Protein AF-A0A395HQT9-F1 (afdb_monomer)

Mean predicted aligned error: 9.32 Å

Radius of gyration: 25.26 Å; Cα contacts (8 Å, |Δi|>4): 146; chains: 1; bounding box: 50×44×80 Å

Organism: Aspergillus homomorphus (strain CBS 101889) (NCBI:txid1450537)

Nearest PDB structures (foldseek):
  7jh5-assembly2_B  TM=4.544E-01  e=8.064E-01  synthetic construct
  7jh5-assembly1_A  TM=2.985E-01  e=1.079E+00  synthetic construct
  7sqc-assembly1_1H  TM=4.328E-01  e=3.630E+00  Chlamydomonas reinhardtii
  7sqc-assembly1_1F  TM=3.523E-01  e=2.584E+00  Chlamydomonas reinhardtii
  3zx6-assembly1_B  TM=3.539E-01  e=7.161E+00  Archaeoglobus fulgidus DSM 4304

Solvent-accessible surface area (backbone atoms only — not comparable to full-atom values): 11594 Å² total; per-residue (Å²): 134,93,83,75,86,79,84,79,88,67,90,80,80,84,78,81,82,79,49,76,66,57,54,51,50,51,51,53,50,52,51,53,50,34,52,51,52,41,53,53,51,51,51,51,49,51,50,52,50,52,50,53,52,51,52,51,52,49,33,53,53,42,19,56,55,26,44,52,55,50,41,52,50,34,28,70,74,63,33,63,73,51,14,51,55,50,39,52,46,51,54,55,43,45,56,54,48,52,54,51,51,54,50,49,49,50,53,49,50,53,50,48,49,55,50,46,57,49,43,70,69,45,90,45,57,68,54,39,53,52,53,51,53,52,45,54,53,54,50,50,51,51,51,54,52,48,23,56,52,44,46,55,47,52,53,53,35,48,58,56,49,68,71,42,102,61,94,78,57,72,66,60,52,43,50,43,31,36,41,34,63,18,15,44,91,75,42,44,8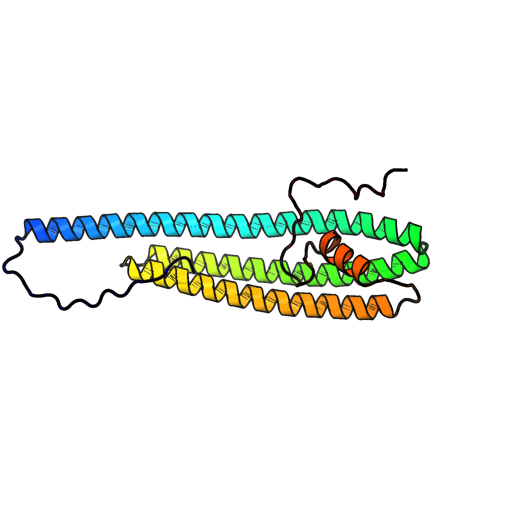9,27,86,66,65,97,81,67,85,65,76,66,94,81,78,66,135

Foldseek 3Di:
DPDDDDDPDDDDDDDDDDDPVNVVVVVVVQVVVLVVLLVVLLVVLVVVLVVLVVLLVLQVVLQVVLLVVQLVVLCVPVNPVLSVQLSVLLVVLQVVLNVLSVVLSVVLNVLSVVLNVQSVVDPHSVSNSVSVVVSVVVNVVSQVVSLVSNVVSLVVSVVSSVVRPDDDDPVNSQVSCCRNRCAHPSRDHHSDPPPPPDDPPVPDD

Sequence (205 aa):
RFYRIISNDRPQEQPAGVSAAESAAALKQSQMLLESTRQTALYTLTLCRNVIAILELTRLRKSRVGLLYWIEFWDQYYGRRFGRALAAQITYALGRVDGLFRAVASELHALTQRVVDAVTEATTETEILQLLERMEDEVGVRRRRRRKKAQSILNKMRASLEAIPVRVNDELLDDLKRGVFALDIYCDYYPGDPINQDPPPDWTD

Structure (mmCIF, N/CA/C/O backbone):
data_AF-A0A395HQT9-F1
#
_entry.id   AF-A0A395HQT9-F1
#
loop_
_atom_site.group_PDB
_atom_site.id
_atom_site.type_symbol
_atom_site.label_atom_id
_atom_site.label_alt_id
_atom_site.label_comp_id
_atom_site.label_asym_id
_atom_site.label_entity_id
_atom_site.label_seq_id
_atom_site.pdbx_PDB_ins_code
_atom_site.Cartn_x
_atom_site.Cartn_y
_atom_site.Cartn_z
_atom_site.occupancy
_atom_site.B_iso_or_equiv
_atom_site.auth_seq_id
_atom_site.auth_comp_id
_atom_site.auth_asym_id
_atom_site.auth_atom_id
_atom_site.pdbx_PDB_model_num
ATOM 1 N N . ARG A 1 1 ? 4.810 -3.935 20.546 1.00 43.38 1 ARG A N 1
ATOM 2 C CA . ARG A 1 1 ? 3.619 -4.639 21.070 1.00 43.38 1 ARG A CA 1
ATOM 3 C C . ARG A 1 1 ? 2.977 -3.729 22.095 1.00 43.38 1 ARG A C 1
ATOM 5 O O . ARG A 1 1 ? 3.602 -3.494 23.120 1.00 43.38 1 ARG A O 1
ATOM 12 N N . PHE A 1 2 ? 1.821 -3.160 21.764 1.00 43.88 2 PHE A N 1
ATOM 13 C CA . PHE A 1 2 ? 1.158 -2.138 22.585 1.00 43.88 2 PHE A CA 1
ATOM 14 C C . PHE A 1 2 ? 0.163 -2.720 23.596 1.00 43.88 2 PHE A C 1
ATOM 16 O O . PHE A 1 2 ? -0.081 -2.101 24.624 1.00 43.88 2 PHE A O 1
ATOM 23 N N . TYR A 1 3 ? -0.324 -3.940 23.367 1.00 44.75 3 TYR A N 1
ATOM 24 C CA . TYR A 1 3 ? -1.252 -4.628 24.260 1.00 44.75 3 TYR A CA 1
ATOM 25 C C . TYR A 1 3 ? -0.580 -5.907 24.757 1.00 44.75 3 TYR A C 1
ATOM 27 O O . TYR A 1 3 ? -0.528 -6.909 24.052 1.00 44.75 3 TYR A O 1
ATOM 35 N N . ARG A 1 4 ? 0.049 -5.856 25.935 1.00 48.41 4 ARG A N 1
ATOM 36 C CA . ARG A 1 4 ? 0.619 -7.044 26.582 1.00 48.41 4 ARG A CA 1
ATOM 37 C C . ARG A 1 4 ? -0.181 -7.318 27.844 1.00 48.41 4 ARG A C 1
ATOM 39 O O . ARG A 1 4 ? -0.096 -6.551 28.797 1.00 48.41 4 ARG A O 1
ATOM 46 N N . ILE A 1 5 ? -0.941 -8.407 27.833 1.00 51.03 5 ILE A N 1
ATOM 47 C CA . ILE A 1 5 ? -1.635 -8.907 29.018 1.00 51.03 5 ILE A CA 1
ATOM 48 C C . ILE A 1 5 ? -0.565 -9.436 29.982 1.00 51.03 5 ILE A C 1
ATOM 50 O O . ILE A 1 5 ? 0.202 -10.337 29.638 1.00 51.03 5 ILE A O 1
ATOM 54 N N . ILE A 1 6 ? -0.472 -8.829 31.166 1.00 50.91 6 ILE A N 1
ATOM 55 C CA . ILE A 1 6 ? 0.299 -9.370 32.286 1.00 50.91 6 ILE A CA 1
ATOM 56 C C . ILE A 1 6 ? -0.632 -10.339 33.010 1.00 50.91 6 ILE A C 1
ATOM 58 O O . ILE A 1 6 ? -1.555 -9.917 33.705 1.00 50.91 6 ILE A O 1
ATOM 62 N N . SER A 1 7 ? -0.411 -11.635 32.817 1.00 45.47 7 SER A N 1
ATOM 63 C CA . SER A 1 7 ? -1.099 -12.687 33.562 1.00 45.47 7 SER A CA 1
ATOM 64 C C . SER A 1 7 ? -0.573 -12.688 35.000 1.00 45.47 7 SER A C 1
ATOM 66 O O . SER A 1 7 ? 0.511 -13.203 35.267 1.00 45.47 7 SER A O 1
ATOM 68 N N . ASN A 1 8 ? -1.305 -12.068 35.924 1.00 39.03 8 ASN A N 1
ATOM 69 C CA . ASN A 1 8 ? -1.057 -12.214 37.356 1.00 39.03 8 ASN A CA 1
ATOM 70 C C . ASN A 1 8 ? -1.847 -13.425 37.868 1.00 39.03 8 ASN A C 1
ATOM 72 O O . ASN A 1 8 ? -2.977 -13.280 38.326 1.00 39.03 8 ASN A O 1
ATOM 76 N N . ASP A 1 9 ? -1.238 -14.609 37.812 1.00 42.00 9 ASP A N 1
ATOM 77 C CA . ASP A 1 9 ? -1.709 -15.767 38.575 1.00 42.00 9 ASP A CA 1
ATOM 78 C C . ASP A 1 9 ? -1.311 -15.579 40.045 1.00 42.00 9 ASP A C 1
ATOM 80 O O . ASP A 1 9 ? -0.165 -15.806 40.444 1.00 42.00 9 ASP A O 1
ATOM 84 N N . ARG A 1 10 ? -2.265 -15.138 40.870 1.00 40.66 10 ARG A N 1
ATOM 85 C CA . ARG A 1 10 ? -2.210 -15.307 42.327 1.00 40.66 10 ARG A CA 1
ATOM 86 C C . ARG A 1 10 ? -3.415 -16.140 42.776 1.00 40.66 10 ARG A C 1
ATOM 88 O O . ARG A 1 10 ? -4.530 -15.818 42.370 1.00 40.66 10 ARG A O 1
ATOM 95 N N . PRO A 1 11 ? -3.223 -17.164 43.627 1.00 44.66 11 PRO A N 1
ATOM 96 C CA . PRO A 1 11 ? -4.338 -17.896 44.214 1.00 44.66 11 PRO A CA 1
ATOM 97 C C . PRO A 1 11 ? -5.175 -16.949 45.088 1.00 44.66 11 PRO A C 1
ATOM 99 O O . PRO A 1 11 ? -4.650 -16.343 46.020 1.00 44.66 11 PRO A O 1
ATOM 102 N N . GLN A 1 12 ? -6.464 -16.795 44.768 1.00 45.03 12 GLN A N 1
ATOM 103 C CA . GLN A 1 12 ? -7.417 -16.044 45.588 1.00 45.03 12 GLN A CA 1
ATOM 104 C C . GLN A 1 12 ? -7.859 -16.886 46.792 1.00 45.03 12 GLN A C 1
ATOM 106 O O . GLN A 1 12 ? -8.591 -17.863 46.642 1.00 45.03 12 GLN A O 1
ATOM 111 N N . GLU A 1 13 ? -7.456 -16.468 47.991 1.00 41.78 13 GLU A N 1
ATOM 112 C CA . GLU A 1 13 ? -8.180 -16.770 49.229 1.00 41.78 13 GLU A CA 1
ATOM 113 C C . GLU A 1 13 ? -9.543 -16.057 49.196 1.00 41.78 13 GLU A C 1
ATOM 115 O O . GLU A 1 13 ? -9.621 -14.858 48.927 1.00 41.78 13 GLU A O 1
ATOM 120 N N . GLN A 1 14 ? -10.624 -16.803 49.433 1.00 45.75 14 GLN A N 1
ATOM 121 C CA . GLN A 1 14 ? -11.993 -16.286 49.508 1.00 45.75 14 GLN A CA 1
ATOM 122 C C . GLN A 1 14 ? -12.220 -15.531 50.830 1.00 45.75 14 GLN A C 1
ATOM 124 O O . GLN A 1 14 ? -12.080 -16.150 51.888 1.00 45.75 14 GLN A O 1
ATOM 129 N N . PRO A 1 15 ? -12.675 -14.262 50.824 1.00 49.53 15 PRO A N 1
ATOM 130 C CA . PRO A 1 15 ? -13.335 -13.677 51.974 1.00 49.53 15 PRO A CA 1
ATOM 131 C C . PRO A 1 15 ? -14.861 -13.757 51.833 1.00 49.53 15 PRO A C 1
ATOM 133 O O . PRO A 1 15 ? -15.438 -13.776 50.744 1.00 49.53 15 PRO A O 1
ATOM 136 N N . ALA A 1 16 ? -15.498 -13.833 52.993 1.00 53.00 16 ALA A N 1
ATOM 137 C CA . ALA A 1 16 ? -16.921 -14.011 53.193 1.00 53.00 16 ALA A CA 1
ATOM 138 C C . ALA A 1 16 ? -17.773 -12.829 52.691 1.00 53.00 16 ALA A C 1
ATOM 140 O O . ALA A 1 16 ? -17.392 -11.672 52.833 1.00 53.00 16 ALA A O 1
ATOM 141 N N . GLY A 1 17 ? -18.974 -13.156 52.198 1.00 58.25 17 GLY A N 1
ATOM 142 C CA . GLY A 1 17 ? -20.177 -12.319 52.285 1.00 58.25 17 GLY A CA 1
ATOM 143 C C . GLY A 1 17 ? -20.107 -10.918 51.678 1.00 58.25 17 GLY A C 1
ATOM 144 O O . GLY A 1 17 ? -20.312 -9.946 52.396 1.00 58.25 17 GLY A O 1
ATOM 145 N N . VAL A 1 18 ? -19.893 -10.811 50.365 1.00 55.88 18 VAL A N 1
ATOM 146 C CA . VAL A 1 18 ? -20.050 -9.542 49.633 1.00 55.88 18 VAL A CA 1
ATOM 147 C C . VAL A 1 18 ? -21.513 -9.095 49.714 1.00 55.88 18 VAL A C 1
ATOM 149 O O . VAL A 1 18 ? -22.416 -9.851 49.343 1.00 55.88 18 VAL A O 1
ATOM 152 N N . SER A 1 19 ? -21.778 -7.880 50.196 1.00 71.31 19 SER A N 1
ATOM 153 C CA . SER A 1 19 ? -23.149 -7.364 50.249 1.00 71.31 19 SER A CA 1
ATOM 154 C C . SER A 1 19 ? -23.701 -7.143 48.830 1.00 71.31 19 SER A C 1
ATOM 156 O O . SER A 1 19 ? -22.959 -6.851 47.886 1.00 71.31 19 SER A O 1
ATOM 158 N N . ALA A 1 20 ? -25.023 -7.243 48.647 1.00 70.50 20 ALA A N 1
ATOM 159 C CA . ALA A 1 20 ? -25.660 -7.004 47.344 1.00 70.50 20 ALA A CA 1
ATOM 160 C C . ALA A 1 20 ? -25.332 -5.608 46.764 1.00 70.50 20 ALA A C 1
ATOM 162 O O . ALA A 1 20 ? -25.258 -5.441 45.546 1.00 70.50 20 ALA A O 1
ATOM 163 N N . ALA A 1 21 ? -25.073 -4.622 47.632 1.00 73.19 21 ALA A N 1
ATOM 164 C CA . ALA A 1 21 ? -24.665 -3.272 47.251 1.00 73.19 21 ALA A CA 1
ATOM 165 C C . ALA A 1 21 ? -23.229 -3.216 46.690 1.00 73.19 21 ALA A C 1
ATOM 167 O O . ALA A 1 21 ? -22.990 -2.538 45.692 1.00 73.19 21 ALA A O 1
ATOM 168 N N . GLU A 1 22 ? -22.289 -3.964 47.274 1.00 74.25 22 GLU A N 1
ATOM 169 C CA . GLU A 1 22 ? -20.902 -4.060 46.789 1.00 74.25 22 GLU A CA 1
ATOM 170 C C . GLU A 1 22 ? -20.820 -4.807 45.451 1.00 74.25 22 GLU A C 1
ATOM 172 O O . GLU A 1 22 ? -20.097 -4.386 44.548 1.00 74.25 22 GLU A O 1
ATOM 177 N N . SER A 1 23 ? -21.631 -5.856 45.273 1.00 74.19 23 SER A N 1
ATOM 178 C CA . SER A 1 23 ? -21.727 -6.584 43.998 1.00 74.19 23 SER A CA 1
ATOM 179 C C . SER A 1 23 ? -22.306 -5.711 42.874 1.00 74.19 23 SER A C 1
ATOM 181 O O . SER A 1 23 ? -21.803 -5.723 41.750 1.00 74.19 23 SER A O 1
ATOM 183 N N . ALA A 1 24 ? -23.327 -4.899 43.173 1.00 79.12 24 ALA A N 1
ATOM 184 C CA . ALA A 1 24 ? -23.907 -3.957 42.215 1.00 79.12 24 ALA A CA 1
ATOM 185 C C . ALA A 1 24 ? -22.933 -2.822 41.840 1.00 79.12 24 ALA A C 1
ATOM 187 O O . ALA A 1 24 ? -22.860 -2.427 40.674 1.00 79.12 24 ALA A O 1
ATOM 188 N N . ALA A 1 25 ? -22.154 -2.320 42.805 1.00 83.31 25 ALA A N 1
ATOM 189 C CA . ALA A 1 25 ? -21.125 -1.312 42.560 1.00 83.31 25 ALA A CA 1
ATOM 190 C C . ALA A 1 25 ? -19.991 -1.850 41.669 1.00 83.31 25 ALA A C 1
ATOM 192 O O . ALA A 1 25 ? -19.599 -1.177 40.713 1.00 83.31 25 ALA A O 1
ATOM 193 N N . ALA A 1 26 ? -19.525 -3.079 41.918 1.00 81.75 26 ALA A N 1
ATOM 194 C CA . ALA A 1 26 ? -18.497 -3.735 41.109 1.00 81.75 26 ALA A CA 1
ATOM 195 C C . ALA A 1 26 ? -18.963 -3.984 39.662 1.00 81.75 26 ALA A C 1
ATOM 197 O O . ALA A 1 26 ? -18.231 -3.697 38.713 1.00 81.75 26 ALA A O 1
ATOM 198 N N . LEU A 1 27 ? -20.210 -4.436 39.475 1.00 83.06 27 LEU A N 1
ATOM 199 C CA . LEU A 1 27 ? -20.819 -4.596 38.150 1.00 83.06 27 LEU A CA 1
ATOM 200 C C . LEU A 1 27 ? -20.891 -3.265 37.396 1.00 83.06 27 LEU A C 1
ATOM 202 O O . LEU A 1 27 ? -20.452 -3.187 36.248 1.00 83.06 27 LEU A O 1
ATOM 206 N N . LYS A 1 28 ? -21.361 -2.197 38.047 1.00 86.38 28 LYS A N 1
ATOM 207 C CA . LYS A 1 28 ? -21.425 -0.861 37.440 1.00 86.38 28 LYS A CA 1
ATOM 208 C C . LYS A 1 28 ? -20.037 -0.339 37.059 1.00 86.38 28 LYS A C 1
ATOM 210 O O . LYS A 1 28 ? -19.866 0.230 35.986 1.00 86.38 28 LYS A O 1
ATOM 215 N N . GLN A 1 29 ? -19.036 -0.558 37.910 1.00 87.44 29 GLN A N 1
ATOM 216 C CA . GLN A 1 29 ? -17.654 -0.187 37.617 1.00 87.44 29 GLN A CA 1
ATOM 217 C C . GLN A 1 29 ? -17.096 -0.965 36.419 1.00 87.44 29 GLN A C 1
ATOM 219 O O . GLN A 1 29 ? -16.483 -0.360 35.543 1.00 87.44 29 GLN A O 1
ATOM 224 N N . SER A 1 30 ? -17.366 -2.271 36.330 1.00 85.44 30 SER A N 1
ATOM 225 C CA . SER A 1 30 ? -16.953 -3.093 35.185 1.00 85.44 30 SER A CA 1
ATOM 226 C C . SER A 1 30 ? -17.605 -2.647 33.868 1.00 85.44 30 SER A C 1
ATOM 228 O O . SER A 1 30 ? -16.937 -2.601 32.838 1.00 85.44 30 SER A O 1
ATOM 230 N N . GLN A 1 31 ? -18.877 -2.234 33.906 1.00 88.75 31 GLN A N 1
ATOM 231 C CA . GLN A 1 31 ? -19.592 -1.697 32.744 1.00 88.75 31 GLN A CA 1
ATOM 232 C C . GLN A 1 31 ? -19.006 -0.358 32.288 1.00 88.75 31 GLN A C 1
ATOM 234 O O . GLN A 1 31 ? -18.747 -0.182 31.100 1.00 88.75 31 GLN A O 1
ATOM 239 N N . MET A 1 32 ? -18.718 0.556 33.222 1.00 90.94 32 MET A N 1
ATOM 240 C CA . MET A 1 32 ? -18.075 1.837 32.900 1.00 90.94 32 MET A CA 1
ATOM 241 C C . MET A 1 32 ? -16.679 1.643 32.289 1.00 90.94 32 MET A C 1
ATOM 243 O O . MET A 1 32 ? -16.320 2.332 31.335 1.00 90.94 32 MET A O 1
ATOM 247 N N . LEU A 1 33 ? -15.893 0.693 32.810 1.00 92.31 33 LEU A N 1
ATOM 248 C CA . LEU A 1 33 ? -14.581 0.352 32.250 1.00 92.31 33 LEU A CA 1
ATOM 249 C C . LEU A 1 33 ? -14.705 -0.216 30.833 1.00 92.31 33 LEU A C 1
ATOM 251 O O . LEU A 1 33 ? -14.017 0.250 29.928 1.00 92.31 33 LEU A O 1
ATOM 255 N N . LEU A 1 34 ? -15.627 -1.158 30.621 1.00 93.88 34 LEU A N 1
ATOM 256 C CA . LEU A 1 34 ? -15.908 -1.729 29.305 1.00 93.88 34 LEU A CA 1
ATOM 257 C C . LEU A 1 34 ? -16.291 -0.651 28.280 1.00 93.88 34 LEU A C 1
ATOM 259 O O . LEU A 1 34 ? -15.771 -0.646 27.165 1.00 93.88 34 LEU A O 1
ATOM 263 N N . GLU A 1 35 ? -17.194 0.260 28.645 1.00 94.94 35 GLU A N 1
ATOM 264 C CA . GLU A 1 35 ? -17.617 1.365 27.781 1.00 94.94 35 GLU A CA 1
ATOM 265 C C . GLU A 1 35 ? -16.462 2.307 27.440 1.00 94.94 35 GLU A C 1
ATOM 267 O O . GLU A 1 35 ? -16.293 2.666 26.273 1.00 94.94 35 GLU A O 1
ATOM 272 N N . SER A 1 36 ? -15.631 2.647 28.428 1.00 95.38 36 SER A N 1
ATOM 273 C CA . SER A 1 36 ? -14.428 3.454 28.221 1.00 95.38 36 SER A CA 1
ATOM 274 C C . SER A 1 36 ? -13.468 2.783 27.232 1.00 95.38 36 SER A C 1
ATOM 276 O O . SER A 1 36 ? -13.095 3.386 26.221 1.00 95.38 36 SER A O 1
ATOM 278 N N . THR A 1 37 ? -13.138 1.504 27.448 1.00 95.44 37 THR A N 1
ATOM 279 C CA . THR A 1 37 ? -12.240 0.753 26.560 1.00 95.44 37 THR A CA 1
ATOM 280 C C . THR A 1 37 ? -12.812 0.633 25.150 1.00 95.44 37 THR A C 1
ATOM 282 O O . THR A 1 37 ? -12.083 0.823 24.173 1.00 95.44 37 THR A O 1
ATOM 285 N N . ARG A 1 38 ? -14.123 0.393 25.014 1.00 97.44 38 ARG A N 1
ATOM 286 C CA . ARG A 1 38 ? -14.807 0.370 23.714 1.00 97.44 38 ARG A CA 1
ATOM 287 C C . ARG A 1 38 ? -14.682 1.709 22.997 1.00 97.44 38 ARG A C 1
ATOM 289 O O . ARG A 1 38 ? -14.312 1.737 21.824 1.00 97.44 38 ARG A O 1
ATOM 296 N N . GLN A 1 39 ? -14.940 2.815 23.690 1.00 97.00 39 GLN A N 1
ATOM 297 C CA . GLN A 1 39 ? -14.858 4.149 23.104 1.00 97.00 39 GLN A CA 1
ATOM 298 C C . GLN A 1 39 ? -13.436 4.469 22.626 1.00 97.00 39 GLN A C 1
ATOM 300 O O . GLN A 1 39 ? -13.252 4.959 21.509 1.00 97.00 39 GLN A O 1
ATOM 305 N N . THR A 1 40 ? -12.419 4.148 23.433 1.00 96.62 40 THR A N 1
ATOM 306 C CA . THR A 1 40 ? -11.014 4.303 23.037 1.00 96.62 40 THR A CA 1
ATOM 307 C C . THR A 1 40 ? -10.676 3.441 21.821 1.00 96.62 40 THR A C 1
ATOM 309 O O . THR A 1 40 ? -10.095 3.949 20.862 1.00 96.62 40 THR A O 1
ATOM 312 N N . ALA A 1 41 ? -11.078 2.168 21.811 1.00 96.94 41 ALA A N 1
ATOM 313 C CA . ALA A 1 41 ? -10.833 1.263 20.692 1.00 96.94 41 ALA A CA 1
ATOM 314 C C . ALA A 1 41 ? -11.459 1.780 19.385 1.00 96.94 41 ALA A C 1
ATOM 316 O O . ALA A 1 41 ? -10.774 1.866 18.365 1.00 96.94 41 ALA A O 1
ATOM 317 N N . LEU A 1 42 ? -12.727 2.199 19.411 1.00 97.62 42 LEU A N 1
ATOM 318 C CA . LEU A 1 42 ? -13.423 2.745 18.240 1.00 97.62 42 LEU A CA 1
ATOM 319 C C . LEU A 1 42 ? -12.777 4.035 17.719 1.00 97.62 42 LEU A C 1
ATOM 321 O O . LEU A 1 42 ? -12.642 4.223 16.503 1.00 97.62 42 LEU A O 1
ATOM 325 N N . TYR A 1 43 ? -12.324 4.905 18.624 1.00 97.44 43 TYR A N 1
ATOM 326 C CA . TYR A 1 43 ? -11.568 6.098 18.256 1.00 97.44 43 TYR A CA 1
ATOM 327 C C . TYR A 1 43 ? -10.252 5.734 17.550 1.00 97.44 43 TYR A C 1
ATOM 329 O O . TYR A 1 43 ? -9.977 6.233 16.456 1.00 97.44 43 TYR A O 1
ATOM 337 N N . THR A 1 44 ? -9.474 4.802 18.107 1.00 95.88 44 THR A N 1
ATOM 338 C CA . THR A 1 44 ? -8.232 4.315 17.489 1.00 95.88 44 THR A CA 1
ATOM 339 C C . THR A 1 44 ? -8.481 3.690 16.116 1.00 95.88 44 THR A C 1
ATOM 341 O O . THR A 1 44 ? -7.765 4.000 15.164 1.00 95.88 44 THR A O 1
ATOM 344 N N . LEU A 1 45 ? -9.522 2.868 15.963 1.00 96.38 45 LEU A N 1
ATOM 345 C CA . LEU A 1 45 ? -9.879 2.253 14.678 1.00 96.38 45 LEU A CA 1
ATOM 346 C C . LEU A 1 45 ? -10.252 3.309 13.628 1.00 96.38 45 LEU A C 1
ATOM 348 O O . LEU A 1 45 ? -9.856 3.202 12.463 1.00 96.38 45 LEU A O 1
ATOM 352 N N . THR A 1 46 ? -10.954 4.365 14.038 1.00 96.06 46 THR A N 1
ATOM 353 C CA . THR A 1 46 ? -11.270 5.512 13.175 1.00 96.06 46 THR A CA 1
ATOM 354 C C . THR A 1 46 ? -9.998 6.231 12.726 1.00 96.06 46 THR A C 1
ATOM 356 O O . THR A 1 46 ? -9.820 6.478 11.529 1.00 96.06 46 THR A O 1
ATOM 359 N N . LEU A 1 47 ? -9.065 6.492 13.648 1.00 94.62 47 LEU A N 1
ATOM 360 C CA . LEU A 1 47 ? -7.757 7.055 13.309 1.00 94.62 47 LEU A CA 1
ATOM 361 C C . LEU A 1 47 ? -6.997 6.170 12.316 1.00 94.62 47 LEU A C 1
ATOM 363 O O . LEU A 1 47 ? -6.467 6.684 11.334 1.00 94.62 47 LEU A O 1
ATOM 367 N N . CYS A 1 48 ? -6.988 4.848 12.503 1.00 93.31 48 CYS A N 1
ATOM 368 C CA . CYS A 1 48 ? -6.343 3.927 11.567 1.00 93.31 48 CYS A CA 1
ATOM 369 C C . CYS A 1 48 ? -6.916 4.044 10.147 1.00 93.31 48 CYS A C 1
ATOM 371 O O . CYS A 1 48 ? -6.148 4.059 9.185 1.00 93.31 48 CYS A O 1
ATOM 373 N N . ARG A 1 49 ? -8.242 4.172 9.990 1.00 93.56 49 ARG A N 1
ATOM 374 C CA . ARG A 1 49 ? -8.871 4.386 8.669 1.00 93.56 49 ARG A CA 1
ATOM 375 C C . ARG A 1 49 ? -8.409 5.693 8.038 1.00 93.56 49 ARG A C 1
ATOM 377 O O . ARG A 1 49 ? -8.045 5.692 6.864 1.00 93.56 49 ARG A O 1
ATOM 384 N N . ASN A 1 50 ? -8.390 6.774 8.813 1.00 94.00 50 ASN A N 1
ATOM 385 C CA . ASN A 1 50 ? -7.935 8.075 8.330 1.00 94.00 50 ASN A CA 1
ATOM 386 C C . ASN A 1 50 ? -6.468 8.020 7.901 1.00 94.00 50 ASN A C 1
ATOM 388 O O . ASN A 1 50 ? -6.131 8.494 6.820 1.00 94.00 50 ASN A O 1
ATOM 392 N N . VAL A 1 51 ? -5.610 7.373 8.693 1.00 92.62 51 VAL A N 1
ATOM 393 C CA . VAL A 1 51 ? -4.198 7.170 8.351 1.00 92.62 51 VAL A CA 1
ATOM 394 C C . VAL A 1 51 ? -4.062 6.388 7.046 1.00 92.62 51 VAL A C 1
ATOM 396 O O . VAL A 1 51 ? -3.349 6.846 6.163 1.00 92.62 51 VAL A O 1
ATOM 399 N N . ILE A 1 52 ? -4.772 5.268 6.858 1.00 91.31 52 ILE A N 1
ATOM 400 C CA . ILE A 1 52 ? -4.725 4.506 5.594 1.00 91.31 52 ILE A CA 1
ATOM 401 C C . ILE A 1 52 ? -5.064 5.410 4.398 1.00 91.31 52 ILE A C 1
ATOM 403 O O . ILE A 1 52 ? -4.315 5.436 3.421 1.00 91.31 52 ILE A O 1
ATOM 407 N N . ALA A 1 53 ? -6.142 6.192 4.493 1.00 91.62 53 ALA A N 1
ATOM 408 C CA . ALA A 1 53 ? -6.565 7.091 3.422 1.00 91.62 53 ALA A CA 1
ATOM 409 C C . ALA A 1 53 ? -5.538 8.204 3.146 1.00 91.62 53 ALA A C 1
ATOM 411 O O . ALA A 1 53 ? -5.186 8.451 1.992 1.00 91.62 53 ALA A O 1
ATOM 412 N N . ILE A 1 54 ? -5.020 8.850 4.196 1.00 91.88 54 ILE A N 1
ATOM 413 C CA . ILE A 1 54 ? -4.019 9.920 4.080 1.00 91.88 54 ILE A CA 1
ATOM 414 C C . ILE A 1 54 ? -2.729 9.389 3.454 1.00 91.88 54 ILE A C 1
ATOM 416 O O . ILE A 1 54 ? -2.172 10.047 2.572 1.00 91.88 54 ILE A O 1
ATOM 420 N N . LEU A 1 55 ? -2.261 8.206 3.865 1.00 90.31 55 LEU A N 1
ATOM 421 C CA . LEU A 1 55 ? -1.061 7.594 3.294 1.00 90.31 55 LEU A CA 1
ATOM 422 C C . LEU A 1 55 ? -1.262 7.289 1.804 1.00 90.31 55 LEU A C 1
ATOM 424 O O . LEU A 1 55 ? -0.394 7.616 1.003 1.00 90.31 55 LEU A O 1
ATOM 428 N N . GLU A 1 56 ? -2.410 6.744 1.397 1.00 91.44 56 GLU A N 1
ATOM 429 C CA . GLU A 1 56 ? -2.688 6.489 -0.024 1.00 91.44 56 GLU A CA 1
ATOM 430 C C . GLU A 1 56 ? -2.747 7.774 -0.857 1.00 91.44 56 GLU A C 1
ATOM 432 O O . GLU A 1 56 ? -2.126 7.853 -1.919 1.00 91.44 56 GLU A O 1
ATOM 437 N N . LEU A 1 57 ? -3.448 8.804 -0.375 1.00 91.12 57 LEU A N 1
ATOM 438 C CA . LEU A 1 57 ? -3.532 10.096 -1.062 1.00 91.12 57 LEU A CA 1
ATOM 439 C C . LEU A 1 57 ? -2.156 10.754 -1.194 1.00 91.12 57 LEU A C 1
ATOM 441 O O . LEU A 1 57 ? -1.800 11.255 -2.263 1.00 91.12 57 LEU A O 1
ATOM 445 N N . THR A 1 58 ? -1.369 10.715 -0.120 1.00 91.31 58 THR A N 1
ATOM 446 C CA . THR A 1 58 ? -0.011 11.266 -0.095 1.00 91.31 58 THR A CA 1
ATOM 447 C C . THR A 1 58 ? 0.895 10.513 -1.066 1.00 91.31 58 THR A C 1
ATOM 449 O O . THR A 1 58 ? 1.587 11.151 -1.861 1.00 91.31 58 THR A O 1
ATOM 452 N N . ARG A 1 59 ? 0.825 9.172 -1.086 1.00 92.38 59 ARG A N 1
ATOM 453 C CA . ARG A 1 59 ? 1.530 8.324 -2.058 1.00 92.38 59 ARG A CA 1
ATOM 454 C C . ARG A 1 59 ? 1.214 8.747 -3.484 1.00 92.38 59 ARG A C 1
ATOM 456 O O . ARG A 1 59 ? 2.122 9.051 -4.242 1.00 92.38 59 ARG A O 1
ATOM 463 N N . LEU A 1 60 ? -0.074 8.794 -3.833 1.00 92.00 60 LEU A N 1
ATOM 464 C CA . LEU A 1 60 ? -0.540 9.081 -5.190 1.00 92.00 60 LEU A CA 1
ATOM 465 C C . LEU A 1 60 ? -0.118 10.478 -5.646 1.00 92.00 60 LEU A C 1
ATOM 467 O O . LEU A 1 60 ? 0.345 10.645 -6.775 1.00 92.00 60 LEU A O 1
ATOM 471 N N . ARG A 1 61 ? -0.238 11.479 -4.765 1.00 91.69 61 ARG A N 1
ATOM 472 C CA . ARG A 1 61 ? 0.225 12.842 -5.044 1.00 91.69 61 ARG A CA 1
ATOM 473 C C . ARG A 1 61 ? 1.727 12.860 -5.317 1.00 91.69 61 ARG A C 1
ATOM 475 O O . ARG A 1 61 ? 2.139 13.397 -6.344 1.00 91.69 61 ARG A O 1
ATOM 482 N N . LYS A 1 62 ? 2.525 12.259 -4.430 1.00 90.44 62 LYS A N 1
ATOM 483 C CA . LYS A 1 62 ? 3.982 12.201 -4.571 1.00 90.44 62 LYS A CA 1
ATOM 484 C C . LYS A 1 62 ? 4.390 11.459 -5.838 1.00 90.44 62 LYS A C 1
ATOM 486 O O . LYS A 1 62 ? 5.177 11.986 -6.608 1.00 90.44 62 LYS A O 1
ATOM 491 N N . SER A 1 63 ? 3.787 10.306 -6.107 1.00 92.44 63 SER A N 1
ATOM 492 C CA . SER A 1 63 ? 4.056 9.513 -7.303 1.00 92.44 63 SER A CA 1
ATOM 493 C C . SER A 1 63 ? 3.774 10.262 -8.596 1.00 92.44 63 SER A C 1
ATOM 495 O O . SER A 1 63 ? 4.570 10.194 -9.528 1.00 92.44 63 SER A O 1
ATOM 497 N N . ARG A 1 64 ? 2.666 11.009 -8.656 1.00 92.12 64 ARG A N 1
ATOM 498 C CA . ARG A 1 64 ? 2.326 11.822 -9.828 1.00 92.12 64 ARG A CA 1
ATOM 499 C C . ARG A 1 64 ? 3.371 12.905 -10.081 1.00 92.12 64 ARG A C 1
ATOM 501 O O . ARG A 1 64 ? 3.807 13.069 -11.214 1.00 92.12 64 ARG A O 1
ATOM 508 N N . VAL A 1 65 ? 3.736 13.644 -9.037 1.00 91.88 65 VAL A N 1
ATOM 509 C CA . VAL A 1 65 ? 4.717 14.731 -9.123 1.00 91.88 65 VAL A CA 1
ATOM 510 C C . VAL A 1 65 ? 6.101 14.173 -9.459 1.00 91.88 65 VAL A C 1
ATOM 512 O O . VAL A 1 65 ? 6.725 14.612 -10.419 1.00 91.88 65 VAL A O 1
ATOM 515 N N . GLY A 1 66 ? 6.537 13.139 -8.739 1.00 91.88 66 GLY A N 1
ATOM 516 C CA . GLY A 1 66 ? 7.807 12.466 -8.969 1.00 91.88 66 GLY A CA 1
ATOM 517 C C . GLY A 1 66 ? 7.922 11.901 -10.379 1.00 91.88 66 GLY A C 1
ATOM 518 O O . GLY A 1 66 ? 8.945 12.100 -11.018 1.00 91.88 66 GLY A O 1
ATOM 519 N N . LEU A 1 67 ? 6.879 11.257 -10.913 1.00 93.31 67 LEU A N 1
ATOM 520 C CA . LEU A 1 67 ? 6.922 10.734 -12.281 1.00 93.31 67 LEU A CA 1
ATOM 521 C C . LEU A 1 67 ? 7.211 11.837 -13.309 1.00 93.31 67 LEU A C 1
ATOM 523 O O . LEU A 1 67 ? 8.005 11.608 -14.215 1.00 93.31 67 LEU A O 1
ATOM 527 N N . LEU A 1 68 ? 6.594 13.014 -13.172 1.00 93.06 68 LEU A N 1
ATOM 528 C CA . LEU A 1 68 ? 6.816 14.132 -14.095 1.00 93.06 68 LEU A CA 1
ATOM 529 C C . LEU A 1 68 ? 8.265 14.626 -14.042 1.00 93.06 68 LEU A C 1
ATOM 531 O O . LEU A 1 68 ? 8.906 14.702 -15.087 1.00 93.06 68 LEU A O 1
ATOM 535 N N . TYR A 1 69 ? 8.791 14.867 -12.837 1.00 92.12 69 TYR A N 1
ATOM 536 C CA . TYR A 1 69 ? 10.187 15.278 -12.654 1.00 92.12 69 TYR A CA 1
ATOM 537 C C . TYR A 1 69 ? 11.170 14.255 -13.217 1.00 92.12 69 TYR A C 1
ATOM 539 O O . TYR A 1 69 ? 12.116 14.607 -13.913 1.00 92.12 69 TYR A O 1
ATOM 547 N N . TRP A 1 70 ? 10.926 12.970 -12.961 1.00 93.19 70 TRP A N 1
ATOM 548 C CA . TRP A 1 70 ? 11.801 11.914 -13.450 1.00 93.19 70 TRP A CA 1
ATOM 549 C C . TRP A 1 70 ? 11.760 11.784 -14.973 1.00 93.19 70 TRP A C 1
ATOM 551 O O . TRP A 1 70 ? 12.805 11.576 -15.577 1.00 93.19 70 TRP A O 1
ATOM 561 N N . ILE A 1 71 ? 10.595 11.932 -15.614 1.00 92.75 71 ILE A N 1
ATOM 562 C CA . ILE A 1 71 ? 10.503 11.947 -17.084 1.00 92.75 71 ILE A CA 1
ATOM 563 C C . ILE A 1 71 ? 11.363 13.074 -17.662 1.00 92.75 71 ILE A C 1
ATOM 565 O O . ILE A 1 71 ? 12.129 12.830 -18.592 1.00 92.75 71 ILE A O 1
ATOM 569 N N . GLU A 1 72 ? 11.255 14.278 -17.101 1.00 93.38 72 GLU A N 1
ATOM 570 C CA . GLU A 1 72 ? 12.037 15.432 -17.542 1.00 93.38 72 GLU A CA 1
ATOM 571 C C . GLU A 1 72 ? 13.544 15.206 -17.355 1.00 93.38 72 GLU A C 1
ATOM 573 O O . GLU A 1 72 ? 14.306 15.368 -18.308 1.00 93.38 72 GLU A O 1
ATOM 578 N N . PHE A 1 73 ? 13.960 14.729 -16.179 1.00 91.81 73 PHE A N 1
ATOM 579 C CA . PHE A 1 73 ? 15.350 14.364 -15.893 1.00 91.81 73 PHE A CA 1
ATOM 580 C C . PHE A 1 73 ? 15.906 13.356 -16.911 1.00 91.81 73 PHE A C 1
ATOM 582 O O . PHE A 1 73 ? 16.976 13.565 -17.487 1.00 91.81 73 PHE A O 1
ATOM 589 N N . TRP A 1 74 ? 15.178 12.268 -17.184 1.00 92.75 74 TRP A N 1
ATOM 590 C CA . TRP A 1 74 ? 15.652 11.236 -18.108 1.00 92.75 74 TRP A CA 1
ATOM 591 C C . TRP A 1 74 ? 15.736 11.739 -19.555 1.00 92.75 74 TRP A C 1
ATOM 593 O O . TRP A 1 74 ? 16.667 11.368 -20.277 1.00 92.75 74 TRP A O 1
ATOM 603 N N . ASP A 1 75 ? 14.783 12.573 -19.982 1.00 93.56 75 ASP A N 1
ATOM 604 C CA . ASP A 1 75 ? 14.788 13.189 -21.311 1.00 93.56 75 ASP A CA 1
ATOM 605 C C . ASP A 1 75 ? 15.964 14.164 -21.483 1.00 93.56 75 ASP A C 1
ATOM 607 O O . ASP A 1 75 ? 16.544 14.209 -22.572 1.00 93.56 75 ASP A O 1
ATOM 611 N N . GLN A 1 76 ? 16.341 14.900 -20.431 1.00 93.25 76 GLN A N 1
ATOM 612 C CA . GLN A 1 76 ? 17.503 15.795 -20.430 1.00 93.25 76 GLN A CA 1
ATOM 613 C C . GLN A 1 76 ? 18.829 15.019 -20.422 1.00 93.25 76 GLN A C 1
ATOM 615 O O . GLN A 1 76 ? 19.714 15.317 -21.221 1.00 93.25 76 GLN A O 1
ATOM 620 N N . TYR A 1 77 ? 18.963 13.998 -19.571 1.00 92.31 77 TYR A N 1
ATOM 621 C CA . TYR A 1 77 ? 20.242 13.314 -19.352 1.00 92.31 77 TYR A CA 1
ATOM 622 C C . TYR A 1 77 ? 20.590 12.290 -20.446 1.00 92.31 77 TYR A C 1
ATOM 624 O O . TYR A 1 77 ? 21.731 12.224 -20.900 1.00 92.31 77 TYR A O 1
ATOM 632 N N . TYR A 1 78 ? 19.622 11.484 -20.901 1.00 93.31 78 TYR A N 1
ATOM 633 C CA . TYR A 1 78 ? 19.861 10.424 -21.901 1.00 93.31 78 TYR A CA 1
ATOM 634 C C . TYR A 1 78 ? 19.275 10.748 -23.278 1.00 93.31 78 TYR A C 1
ATOM 636 O O . TYR A 1 78 ? 19.388 9.951 -24.214 1.00 93.31 78 TYR A O 1
ATOM 644 N N . GLY A 1 79 ? 18.633 11.908 -23.421 1.00 94.12 79 GLY A N 1
ATOM 645 C CA . GLY A 1 79 ? 17.921 12.295 -24.628 1.00 94.12 79 GLY A CA 1
ATOM 646 C C . GLY A 1 79 ? 16.576 11.581 -24.786 1.00 94.12 79 GLY A C 1
ATOM 647 O O . GLY A 1 79 ? 16.345 10.469 -24.304 1.00 94.12 79 GLY A O 1
ATOM 648 N N . ARG A 1 80 ? 15.683 12.200 -25.565 1.00 93.44 80 ARG A N 1
ATOM 649 C CA . ARG A 1 80 ? 14.269 11.791 -25.701 1.00 93.44 80 ARG A CA 1
ATOM 650 C C . ARG A 1 80 ? 14.043 10.324 -26.065 1.00 93.44 80 ARG A C 1
ATOM 652 O O . ARG A 1 80 ? 13.022 9.751 -25.699 1.00 93.44 80 ARG A O 1
ATOM 659 N N . ARG A 1 81 ? 14.939 9.702 -26.842 1.00 94.00 81 ARG A N 1
ATOM 660 C CA . ARG A 1 81 ? 14.773 8.296 -27.250 1.00 94.00 81 ARG A CA 1
ATOM 661 C C . ARG A 1 81 ? 14.870 7.363 -26.044 1.00 94.00 81 ARG A C 1
ATOM 663 O O . ARG A 1 81 ? 14.001 6.512 -25.870 1.00 94.00 81 ARG A O 1
ATOM 670 N N . PHE A 1 82 ? 15.928 7.505 -25.250 1.00 93.88 82 PHE A N 1
ATOM 671 C CA . PHE A 1 82 ? 16.159 6.649 -24.091 1.00 93.88 82 PHE A CA 1
ATOM 672 C C . PHE A 1 82 ? 15.320 7.093 -22.894 1.00 93.88 82 PHE A C 1
ATOM 674 O O . PHE A 1 82 ? 14.764 6.230 -22.219 1.00 93.88 82 PHE A O 1
ATOM 681 N N . GLY A 1 83 ? 15.117 8.403 -22.709 1.00 94.38 83 GLY A N 1
ATOM 682 C CA . GLY A 1 83 ? 14.227 8.943 -21.681 1.00 94.38 83 GLY A CA 1
ATOM 683 C C . GLY A 1 83 ? 12.806 8.389 -21.778 1.00 94.38 83 GLY A C 1
ATOM 684 O O . GLY A 1 83 ? 12.287 7.836 -20.809 1.00 94.38 83 GLY A O 1
ATOM 685 N N . ARG A 1 84 ? 12.218 8.363 -22.982 1.00 94.50 84 ARG A N 1
ATOM 686 C CA . ARG A 1 84 ? 10.908 7.726 -23.219 1.00 94.50 84 ARG A CA 1
ATOM 687 C C . ARG A 1 84 ? 10.884 6.227 -22.927 1.00 94.50 84 ARG A C 1
ATOM 689 O O . ARG A 1 84 ? 9.886 5.728 -22.411 1.00 94.50 84 ARG A O 1
ATOM 696 N N . ALA A 1 85 ? 11.948 5.501 -23.271 1.00 95.81 85 ALA A N 1
ATOM 697 C CA . ALA A 1 85 ? 12.026 4.065 -23.008 1.00 95.81 85 ALA A CA 1
ATOM 698 C C . ALA A 1 85 ? 12.067 3.775 -21.498 1.00 95.81 85 ALA A C 1
ATOM 700 O O . ALA A 1 85 ? 11.332 2.908 -21.025 1.00 95.81 85 ALA A O 1
ATOM 701 N N . LEU A 1 86 ? 12.863 4.541 -20.744 1.00 95.12 86 LEU A N 1
ATOM 702 C CA . LEU A 1 86 ? 12.931 4.476 -19.281 1.00 95.12 86 LEU A CA 1
ATOM 703 C C . LEU A 1 86 ? 11.576 4.837 -18.658 1.00 95.12 86 LEU A C 1
ATOM 705 O O . LEU A 1 86 ? 11.033 4.068 -17.863 1.00 95.12 86 LEU A O 1
ATOM 709 N N . ALA A 1 87 ? 10.987 5.958 -19.086 1.00 94.62 87 ALA A N 1
ATOM 710 C CA . ALA A 1 87 ? 9.683 6.423 -18.628 1.00 94.62 87 ALA A CA 1
ATOM 711 C C . ALA A 1 87 ? 8.595 5.359 -18.812 1.00 94.62 87 ALA A C 1
ATOM 713 O O . ALA A 1 87 ? 7.835 5.099 -17.884 1.00 94.62 87 ALA A O 1
ATOM 714 N N . ALA A 1 88 ? 8.554 4.681 -19.963 1.00 96.12 88 ALA A N 1
ATOM 715 C CA . ALA A 1 88 ? 7.575 3.629 -20.222 1.00 96.12 88 ALA A CA 1
ATOM 716 C C . ALA A 1 88 ? 7.666 2.475 -19.204 1.00 96.12 88 ALA A C 1
ATOM 718 O O . ALA A 1 88 ? 6.636 2.022 -18.697 1.00 96.12 88 ALA A O 1
ATOM 719 N N . GLN A 1 89 ? 8.881 2.032 -18.857 1.00 96.56 89 GLN A N 1
ATOM 720 C CA . GLN A 1 89 ? 9.082 0.975 -17.857 1.00 96.56 89 GLN A CA 1
ATOM 721 C C . GLN A 1 89 ? 8.665 1.430 -16.454 1.00 96.56 89 GLN A C 1
ATOM 723 O O . GLN A 1 89 ? 8.007 0.684 -15.722 1.00 96.56 89 GLN A O 1
ATOM 728 N N . ILE A 1 90 ? 8.997 2.672 -16.097 1.00 95.94 90 ILE A N 1
ATOM 729 C CA . ILE A 1 90 ? 8.651 3.273 -14.805 1.00 95.94 90 ILE A CA 1
ATOM 730 C C . ILE A 1 90 ? 7.133 3.439 -14.681 1.00 95.94 90 ILE A C 1
ATOM 732 O O . ILE A 1 90 ? 6.551 3.016 -13.684 1.00 95.94 90 ILE A O 1
ATOM 736 N N . THR A 1 91 ? 6.465 3.991 -15.697 1.00 96.69 91 THR A N 1
ATOM 737 C CA . THR A 1 91 ? 5.006 4.168 -15.716 1.00 96.69 91 THR A CA 1
ATOM 738 C C . THR A 1 91 ? 4.278 2.828 -15.636 1.00 96.69 91 THR A C 1
ATOM 740 O O . THR A 1 91 ? 3.310 2.695 -14.884 1.00 96.69 91 THR A O 1
ATOM 743 N N . TYR A 1 92 ? 4.759 1.809 -16.354 1.00 97.44 92 TYR A N 1
ATOM 744 C CA . TYR A 1 92 ? 4.195 0.463 -16.268 1.00 97.44 92 TYR A CA 1
ATOM 745 C C . TYR A 1 92 ? 4.309 -0.111 -14.848 1.00 97.44 92 TYR A C 1
ATOM 747 O O . TYR A 1 92 ? 3.326 -0.607 -14.286 1.00 97.44 92 TYR A O 1
ATOM 755 N N . ALA A 1 93 ? 5.489 -0.011 -14.231 1.00 97.75 93 ALA A N 1
ATOM 756 C CA . ALA A 1 93 ? 5.691 -0.435 -12.852 1.00 97.75 93 ALA A CA 1
ATOM 757 C C . ALA A 1 93 ? 4.825 0.371 -11.870 1.00 97.75 93 ALA A C 1
ATOM 759 O O . ALA A 1 93 ? 4.270 -0.207 -10.934 1.00 97.75 93 ALA A O 1
ATOM 760 N N . LEU A 1 94 ? 4.652 1.676 -12.100 1.00 96.88 94 LEU A N 1
ATOM 761 C CA . LEU A 1 94 ? 3.852 2.547 -11.242 1.00 96.88 94 LEU A CA 1
ATOM 762 C C . LEU A 1 94 ? 2.391 2.106 -11.218 1.00 96.88 94 LEU A C 1
ATOM 764 O O . LEU A 1 94 ? 1.853 1.896 -10.136 1.00 96.88 94 LEU A O 1
ATOM 768 N N . GLY A 1 95 ? 1.784 1.826 -12.374 1.00 97.31 95 GLY A N 1
ATOM 769 C CA . GLY A 1 95 ? 0.410 1.313 -12.425 1.00 97.31 95 GLY A CA 1
ATOM 770 C C . GLY A 1 95 ? 0.227 -0.003 -11.653 1.00 97.31 95 GLY A C 1
ATOM 771 O O . GLY A 1 95 ? -0.797 -0.228 -11.003 1.00 97.31 95 GLY A O 1
ATOM 772 N N . ARG A 1 96 ? 1.247 -0.872 -11.660 1.00 98.19 96 ARG A N 1
ATOM 773 C CA . ARG A 1 96 ? 1.257 -2.133 -10.897 1.00 98.19 96 ARG A CA 1
ATOM 774 C C . ARG A 1 96 ? 1.353 -1.891 -9.390 1.00 98.19 96 ARG A C 1
ATOM 776 O O . ARG A 1 96 ? 0.656 -2.560 -8.624 1.00 98.19 96 ARG A O 1
ATOM 783 N N . VAL A 1 97 ? 2.214 -0.965 -8.967 1.00 96.88 97 VAL A N 1
ATOM 784 C CA . VAL A 1 97 ? 2.342 -0.560 -7.561 1.00 96.88 97 VAL A CA 1
ATOM 785 C C . VAL A 1 97 ? 1.052 0.116 -7.093 1.00 96.88 97 VAL A C 1
ATOM 787 O O . VAL A 1 97 ? 0.537 -0.244 -6.039 1.00 96.88 97 VAL A O 1
ATOM 790 N N . ASP A 1 98 ? 0.456 0.988 -7.901 1.00 95.94 98 ASP A N 1
ATOM 791 C CA . ASP A 1 98 ? -0.807 1.653 -7.582 1.00 95.94 98 ASP A CA 1
ATOM 792 C C . ASP A 1 98 ? -1.953 0.669 -7.376 1.00 95.94 98 ASP A C 1
ATOM 794 O O . ASP A 1 98 ? -2.687 0.762 -6.391 1.00 95.94 98 ASP A O 1
ATOM 798 N N . GLY A 1 99 ? -2.081 -0.318 -8.267 1.00 96.56 99 GLY A N 1
ATOM 799 C CA . GLY A 1 99 ? -3.055 -1.393 -8.102 1.00 96.56 99 GLY A CA 1
ATOM 800 C C . GLY A 1 99 ? -2.825 -2.200 -6.821 1.00 96.56 99 GLY A C 1
ATOM 801 O O . GLY A 1 99 ? -3.779 -2.511 -6.108 1.00 96.56 99 GLY A O 1
ATOM 802 N N . LEU A 1 100 ? -1.565 -2.506 -6.493 1.00 96.94 100 LEU A N 1
ATOM 803 C CA . LEU A 1 100 ? -1.207 -3.228 -5.271 1.00 96.94 100 LEU A CA 1
ATOM 804 C C . LEU A 1 100 ? -1.578 -2.444 -4.006 1.00 96.94 100 LEU A C 1
ATOM 806 O O . LEU A 1 100 ? -2.175 -3.016 -3.095 1.00 96.94 100 LEU A O 1
ATOM 810 N N . PHE A 1 101 ? -1.214 -1.165 -3.937 1.00 95.06 101 PHE A N 1
ATOM 811 C CA . PHE A 1 101 ? -1.475 -0.324 -2.771 1.00 95.06 101 PHE A CA 1
ATOM 812 C C . PHE A 1 101 ? -2.973 -0.084 -2.581 1.00 95.06 101 PHE A C 1
ATOM 814 O O . PHE A 1 101 ? -3.483 -0.329 -1.491 1.00 95.06 101 PHE A O 1
ATOM 821 N N . ARG A 1 102 ? -3.713 0.205 -3.660 1.00 95.50 102 ARG A N 1
ATOM 822 C CA . ARG A 1 102 ? -5.179 0.321 -3.619 1.00 95.50 102 ARG A CA 1
ATOM 823 C C . ARG A 1 102 ? -5.856 -0.953 -3.110 1.00 95.50 102 ARG A C 1
ATOM 825 O O . ARG A 1 102 ? -6.767 -0.876 -2.285 1.00 95.50 102 ARG A O 1
ATOM 832 N N . ALA A 1 103 ? -5.415 -2.122 -3.580 1.00 96.56 103 ALA A N 1
ATOM 833 C CA . ALA A 1 103 ? -5.953 -3.401 -3.120 1.00 96.56 103 ALA A CA 1
ATOM 834 C C . ALA A 1 103 ? -5.695 -3.610 -1.620 1.00 96.56 103 ALA A C 1
ATOM 836 O O . ALA A 1 103 ? -6.614 -3.939 -0.877 1.00 96.56 103 ALA A O 1
ATOM 837 N N . VAL A 1 104 ? -4.469 -3.351 -1.155 1.00 95.75 104 VAL A N 1
ATOM 838 C CA . VAL A 1 104 ? -4.111 -3.500 0.264 1.00 95.75 104 VAL A CA 1
ATOM 839 C C . VAL A 1 104 ? -4.843 -2.483 1.139 1.00 95.75 104 VAL A C 1
ATOM 841 O O . VAL A 1 104 ? -5.339 -2.859 2.194 1.00 95.75 104 VAL A O 1
ATOM 844 N N . ALA A 1 105 ? -4.973 -1.227 0.711 1.00 94.88 105 ALA A N 1
ATOM 845 C CA . ALA A 1 105 ? -5.754 -0.221 1.425 1.00 94.88 105 ALA A CA 1
ATOM 846 C C . ALA A 1 105 ? -7.223 -0.649 1.568 1.00 94.88 105 ALA A C 1
ATOM 848 O O . ALA A 1 105 ? -7.787 -0.555 2.655 1.00 94.88 105 ALA A O 1
ATOM 849 N N . SER A 1 106 ? -7.813 -1.209 0.508 1.00 96.00 106 SER A N 1
ATOM 850 C CA . SER A 1 106 ? -9.180 -1.747 0.538 1.00 96.00 106 SER A CA 1
ATOM 851 C C . SER A 1 106 ? -9.309 -2.926 1.510 1.00 96.00 106 SER A C 1
ATOM 853 O O . SER A 1 106 ? -10.226 -2.955 2.329 1.00 96.00 106 SER A O 1
ATOM 855 N N . GLU A 1 107 ? -8.361 -3.871 1.481 1.00 96.44 107 GLU A N 1
ATOM 856 C CA . GLU A 1 107 ? -8.308 -4.993 2.429 1.00 96.44 107 GLU A CA 1
ATOM 857 C C . GLU A 1 107 ? -8.173 -4.513 3.884 1.00 96.44 107 GLU A C 1
ATOM 859 O O . GLU A 1 107 ? -8.793 -5.085 4.781 1.00 96.44 107 GLU A O 1
ATOM 864 N N . LEU A 1 108 ? -7.366 -3.475 4.130 1.00 96.50 108 LEU A N 1
ATOM 865 C CA . LEU A 1 108 ? -7.170 -2.898 5.458 1.00 96.50 108 LEU A CA 1
ATOM 866 C C . LEU A 1 108 ? -8.410 -2.139 5.936 1.00 96.50 108 LEU A C 1
ATOM 868 O O . LEU A 1 108 ? -8.794 -2.302 7.085 1.00 96.50 108 LEU A O 1
ATOM 872 N N . HIS A 1 109 ? -9.083 -1.376 5.072 1.00 96.12 109 HIS A N 1
ATOM 873 C CA . HIS A 1 109 ? -10.354 -0.739 5.421 1.00 96.12 109 HIS A CA 1
ATOM 874 C C . HIS A 1 109 ? -11.433 -1.764 5.778 1.00 96.12 109 HIS A C 1
ATOM 876 O O . HIS A 1 109 ? -12.124 -1.588 6.781 1.00 96.12 109 HIS A O 1
ATOM 882 N N . ALA A 1 110 ? -11.546 -2.847 5.003 1.00 96.44 110 ALA A N 1
ATOM 883 C CA . ALA A 1 110 ? -12.474 -3.935 5.296 1.00 96.44 110 ALA A CA 1
ATOM 884 C C . ALA A 1 110 ? -12.124 -4.646 6.613 1.00 96.44 110 ALA A C 1
ATOM 886 O O . ALA A 1 110 ? -13.013 -4.952 7.405 1.00 96.44 110 ALA A O 1
ATOM 887 N N . LEU A 1 111 ? -10.834 -4.879 6.885 1.00 97.25 111 LEU A N 1
ATOM 888 C CA . LEU A 1 111 ? -10.377 -5.403 8.173 1.00 97.25 111 LEU A CA 1
ATOM 889 C C . LEU A 1 111 ? -10.782 -4.476 9.323 1.00 97.25 111 LEU A C 1
ATOM 891 O O . LEU A 1 111 ? -11.394 -4.947 10.275 1.00 97.25 111 LEU A O 1
ATOM 895 N N . THR A 1 112 ? -10.491 -3.179 9.219 1.00 96.69 112 THR A N 1
ATOM 896 C CA . THR A 1 112 ? -10.827 -2.214 10.268 1.00 96.69 112 THR A CA 1
ATOM 897 C C . THR A 1 112 ? -12.331 -2.134 10.506 1.00 96.69 112 THR A C 1
ATOM 899 O O . THR A 1 112 ? -12.741 -2.070 11.657 1.00 96.69 112 THR A O 1
ATOM 902 N N . GLN A 1 113 ? -13.162 -2.183 9.456 1.00 96.88 113 GLN A N 1
ATOM 903 C CA . GLN A 1 113 ? -14.620 -2.208 9.616 1.00 96.88 113 GLN A CA 1
ATOM 904 C C . GLN A 1 113 ? -15.084 -3.451 10.383 1.00 96.88 113 GLN A C 1
ATOM 906 O O . GLN A 1 113 ? -15.802 -3.309 11.361 1.00 96.88 113 GLN A O 1
ATOM 911 N N . ARG A 1 114 ? -14.605 -4.649 10.018 1.00 97.62 114 ARG A N 1
ATOM 912 C CA . ARG A 1 114 ? -14.961 -5.881 10.746 1.00 97.62 114 ARG A CA 1
ATOM 913 C C . ARG A 1 114 ? -14.580 -5.821 12.226 1.00 97.62 114 ARG A C 1
ATOM 915 O O . ARG A 1 114 ? -15.293 -6.357 13.063 1.00 97.62 114 ARG A O 1
ATOM 922 N N . VAL A 1 115 ? -13.444 -5.199 12.545 1.00 97.75 115 VAL A N 1
ATOM 923 C CA . VAL A 1 115 ? -12.993 -5.044 13.936 1.00 97.75 115 VAL A CA 1
ATOM 924 C C . VAL A 1 115 ? -13.832 -4.000 14.669 1.00 97.75 115 VAL A C 1
ATOM 926 O O . VAL A 1 115 ? -14.138 -4.209 15.834 1.00 97.75 115 VAL A O 1
ATOM 929 N N . VAL A 1 116 ? -14.252 -2.919 14.000 1.00 97.88 116 VAL A N 1
ATOM 930 C CA . VAL A 1 116 ? -15.223 -1.961 14.557 1.00 97.88 116 VAL A CA 1
ATOM 931 C C . VAL A 1 116 ? -16.508 -2.683 14.952 1.00 97.88 116 VAL A C 1
ATOM 933 O O . VAL A 1 116 ? -16.909 -2.574 16.106 1.00 97.88 116 VAL A O 1
ATOM 936 N N . ASP A 1 117 ? -17.087 -3.463 14.038 1.00 97.81 117 ASP A N 1
ATOM 937 C CA . ASP A 1 117 ? -18.341 -4.185 14.281 1.00 97.81 117 ASP A CA 1
ATOM 938 C C . ASP A 1 117 ? -18.187 -5.156 15.471 1.00 97.81 117 ASP A C 1
ATOM 940 O O . ASP A 1 117 ? -18.974 -5.126 16.416 1.00 97.81 117 ASP A O 1
ATOM 944 N N . ALA A 1 118 ? -17.094 -5.929 15.503 1.00 97.62 118 ALA A N 1
ATOM 945 C CA . ALA A 1 118 ? -16.806 -6.856 16.599 1.00 97.62 118 ALA A CA 1
ATOM 946 C C . ALA A 1 118 ? -16.566 -6.153 17.951 1.00 97.62 118 ALA A C 1
ATOM 948 O O . ALA A 1 118 ? -16.998 -6.644 18.988 1.00 97.62 118 ALA A O 1
ATOM 949 N N . VAL A 1 119 ? -15.897 -4.995 17.969 1.00 97.38 119 VAL A N 1
ATOM 950 C CA . VAL A 1 119 ? -15.679 -4.203 19.195 1.00 97.38 119 VAL A CA 1
ATOM 951 C C . VAL A 1 119 ? -16.991 -3.606 19.714 1.00 97.38 119 VAL A C 1
ATOM 953 O O . VAL A 1 119 ? -17.172 -3.474 20.926 1.00 97.38 119 VAL A O 1
ATOM 956 N N . THR A 1 120 ? -17.916 -3.250 18.820 1.00 96.38 120 THR A N 1
ATOM 957 C CA . THR A 1 120 ? -19.256 -2.793 19.206 1.00 96.38 120 THR A CA 1
ATOM 958 C C . THR A 1 120 ? -20.048 -3.900 19.902 1.00 96.38 120 THR A C 1
ATOM 960 O O . THR A 1 120 ? -20.695 -3.624 20.910 1.00 96.38 120 THR A O 1
ATOM 963 N N . GLU A 1 121 ? -19.950 -5.137 19.415 1.00 96.44 121 GLU A N 1
ATOM 964 C CA . GLU A 1 121 ? -20.655 -6.304 19.966 1.00 96.44 121 GLU A CA 1
ATOM 965 C C . GLU A 1 121 ? -19.960 -6.938 21.184 1.00 96.44 121 GLU A C 1
ATOM 967 O O . GLU A 1 121 ? -20.597 -7.667 21.94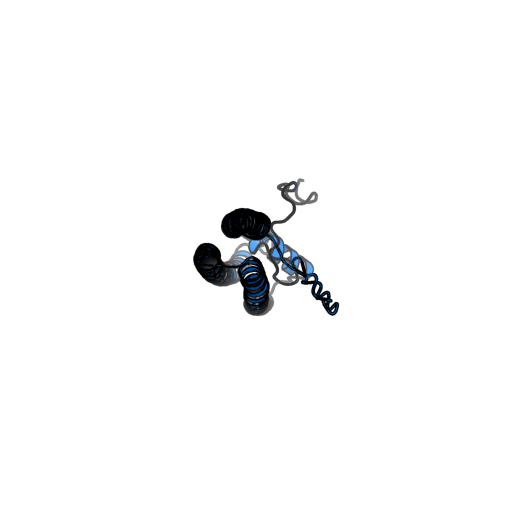5 1.00 96.44 121 GLU A O 1
ATOM 972 N N . ALA A 1 122 ? -18.673 -6.647 21.399 1.00 96.31 122 ALA A N 1
ATOM 973 C CA . ALA A 1 122 ? -17.881 -7.238 22.471 1.00 96.31 122 ALA A CA 1
ATOM 974 C C . ALA A 1 122 ? -18.482 -6.977 23.863 1.00 96.31 122 ALA A C 1
ATOM 976 O O . ALA A 1 122 ? -18.850 -5.849 24.221 1.00 96.31 122 ALA A O 1
ATOM 977 N N . THR A 1 123 ? -18.518 -8.031 24.675 1.00 94.56 123 THR A N 1
ATOM 978 C CA . THR A 1 123 ? -19.164 -8.039 25.999 1.00 94.56 123 THR A CA 1
ATOM 979 C C . THR A 1 123 ? -18.176 -7.847 27.143 1.00 94.56 123 THR A C 1
ATOM 981 O O . THR A 1 123 ? -18.580 -7.531 28.261 1.00 94.56 123 THR A O 1
ATOM 984 N N . THR A 1 124 ? -16.878 -8.008 26.873 1.00 94.50 124 THR A N 1
ATOM 985 C CA . THR A 1 124 ? -15.813 -7.888 27.875 1.00 94.50 124 THR A CA 1
ATOM 986 C C . THR A 1 124 ? -14.645 -7.047 27.372 1.00 94.50 124 THR A C 1
ATOM 988 O O . THR A 1 124 ? -14.377 -6.957 26.175 1.00 94.50 124 THR A O 1
ATOM 991 N N . GLU A 1 125 ? -13.909 -6.438 28.302 1.00 94.88 125 GLU A N 1
ATOM 992 C CA . GLU A 1 125 ? -12.712 -5.657 27.979 1.00 94.88 125 GLU A CA 1
ATOM 993 C C . GLU A 1 125 ? -11.628 -6.537 27.340 1.00 94.88 125 GLU A C 1
ATOM 995 O O . GLU A 1 125 ? -10.996 -6.163 26.353 1.00 94.88 125 GLU A O 1
ATOM 1000 N N . THR A 1 126 ? -11.447 -7.745 27.877 1.00 94.81 126 THR A N 1
ATOM 1001 C CA . THR A 1 126 ? -10.464 -8.712 27.386 1.00 94.81 126 THR A CA 1
ATOM 1002 C C . THR A 1 126 ? -10.733 -9.107 25.937 1.00 94.81 126 THR A C 1
ATOM 1004 O O . THR A 1 126 ? -9.793 -9.210 25.152 1.00 94.81 126 THR A O 1
ATOM 1007 N N . GLU A 1 127 ? -12.002 -9.273 25.560 1.00 96.38 127 GLU A N 1
ATOM 1008 C CA . GLU A 1 127 ? -12.404 -9.542 24.178 1.00 96.38 127 GLU A CA 1
ATOM 1009 C C . GLU A 1 127 ? -12.020 -8.385 23.244 1.00 96.38 127 GLU A C 1
ATOM 1011 O O . GLU A 1 127 ? -11.415 -8.623 22.199 1.00 96.38 127 GLU A O 1
ATOM 1016 N N . ILE A 1 128 ? -12.265 -7.131 23.647 1.00 96.81 128 ILE A N 1
ATOM 1017 C CA . ILE A 1 128 ? -11.861 -5.946 22.869 1.00 96.81 128 ILE A CA 1
ATOM 1018 C C . 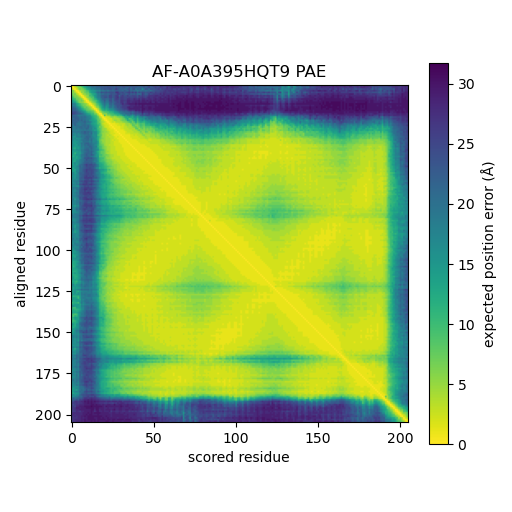ILE A 1 128 ? -10.345 -5.940 22.640 1.00 96.81 128 ILE A C 1
ATOM 1020 O O . ILE A 1 128 ? -9.889 -5.756 21.511 1.00 96.81 128 ILE A O 1
ATOM 1024 N N . LEU A 1 129 ? -9.550 -6.179 23.684 1.00 95.88 129 LEU A N 1
ATOM 1025 C CA . LEU A 1 129 ? -8.090 -6.200 23.569 1.00 95.88 129 LEU A CA 1
ATOM 1026 C C . LEU A 1 129 ? -7.598 -7.325 22.645 1.00 95.88 129 LEU A C 1
ATOM 1028 O O . LEU A 1 129 ? -6.7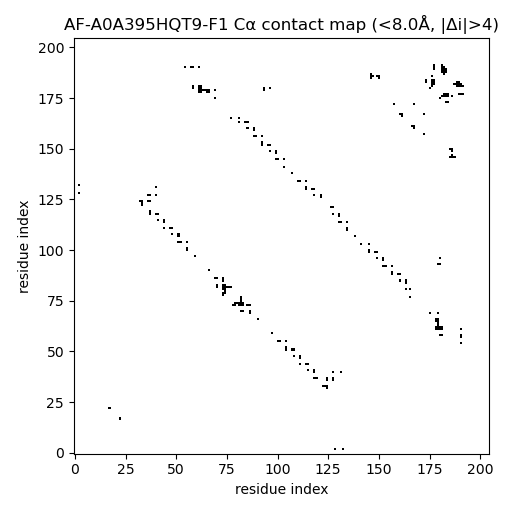15 -7.093 21.818 1.00 95.88 129 LEU A O 1
ATOM 1032 N N . GLN A 1 130 ? -8.197 -8.515 22.727 1.00 97.12 130 GLN A N 1
ATOM 1033 C CA . GLN A 1 130 ? -7.870 -9.640 21.844 1.00 97.12 130 GLN A CA 1
ATOM 1034 C C .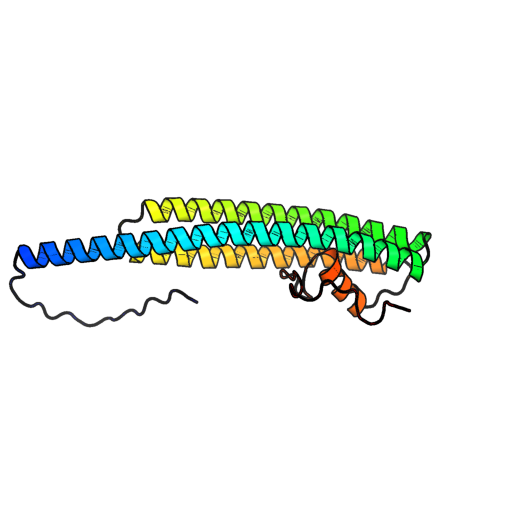 GLN A 1 130 ? -8.228 -9.357 20.378 1.00 97.12 130 GLN A C 1
ATOM 1036 O O . GLN A 1 130 ? -7.481 -9.741 19.473 1.00 97.12 130 GLN A O 1
ATOM 1041 N N . LEU A 1 131 ? -9.347 -8.671 20.123 1.00 97.81 131 LEU A N 1
ATOM 1042 C CA . LEU A 1 131 ? -9.733 -8.241 18.777 1.00 97.81 131 LEU A CA 1
ATOM 1043 C C . LEU A 1 131 ? -8.706 -7.262 18.189 1.00 97.81 131 LEU A C 1
ATOM 1045 O O . LEU A 1 131 ? -8.309 -7.414 17.030 1.00 97.81 131 LEU A O 1
ATOM 1049 N N . LEU A 1 132 ? -8.236 -6.299 18.987 1.00 96.94 132 LEU A N 1
ATOM 1050 C CA . LEU A 1 132 ? -7.207 -5.343 18.568 1.00 96.94 132 LEU A CA 1
ATOM 1051 C C . LEU A 1 132 ? -5.846 -6.016 18.329 1.00 96.94 132 LEU A C 1
ATOM 1053 O O . LEU A 1 132 ? -5.192 -5.720 17.328 1.00 96.94 132 LEU A O 1
ATOM 1057 N N . GLU A 1 133 ? -5.433 -6.954 19.186 1.00 96.25 133 GLU A N 1
ATOM 1058 C CA . GLU A 1 133 ? -4.192 -7.720 18.997 1.00 96.25 133 GLU A CA 1
ATOM 1059 C C . GLU A 1 133 ? -4.239 -8.541 17.700 1.00 96.25 133 GLU A C 1
ATOM 1061 O O . GLU A 1 133 ? -3.324 -8.478 16.874 1.00 96.25 133 GLU A O 1
ATOM 1066 N N . ARG A 1 134 ? -5.356 -9.239 17.451 1.00 97.00 134 ARG A N 1
ATOM 1067 C CA . ARG A 1 134 ? -5.560 -9.989 16.204 1.00 97.00 134 ARG A CA 1
ATOM 1068 C C . ARG A 1 134 ? -5.514 -9.075 14.980 1.00 97.00 134 ARG A C 1
ATOM 1070 O O . ARG A 1 134 ? -4.946 -9.452 13.952 1.00 97.00 134 ARG A O 1
ATOM 1077 N N . MET A 1 135 ? -6.085 -7.874 15.078 1.00 96.56 135 MET A N 1
ATOM 1078 C CA . MET A 1 135 ? -6.006 -6.880 14.012 1.00 96.56 135 MET A CA 1
ATOM 1079 C C . MET A 1 135 ? -4.556 -6.462 13.730 1.00 96.56 135 MET A C 1
ATOM 1081 O O . MET A 1 135 ? -4.173 -6.404 12.561 1.00 96.56 135 MET A O 1
ATOM 1085 N N . GLU A 1 136 ? -3.742 -6.197 14.758 1.00 96.06 136 GLU A N 1
ATOM 1086 C CA . GLU A 1 136 ? -2.323 -5.832 14.604 1.00 96.06 136 GLU A CA 1
ATOM 1087 C C . GLU A 1 136 ? -1.556 -6.910 13.814 1.00 96.06 136 GLU A C 1
ATOM 1089 O O . GLU A 1 136 ? -0.852 -6.600 12.843 1.00 96.06 136 GLU A O 1
ATOM 1094 N N . ASP A 1 137 ? -1.761 -8.183 14.154 1.00 96.81 137 ASP A N 1
ATOM 1095 C CA . ASP A 1 137 ? -1.143 -9.313 13.457 1.00 96.81 137 ASP A CA 1
ATOM 1096 C C . ASP A 1 137 ? -1.597 -9.413 11.992 1.00 96.81 137 ASP A C 1
ATOM 1098 O O . ASP A 1 137 ? -0.775 -9.571 11.075 1.00 96.81 137 ASP A O 1
ATOM 1102 N N . GLU A 1 138 ? -2.899 -9.264 11.743 1.00 96.75 138 GLU A N 1
ATOM 1103 C CA . GLU A 1 138 ? -3.493 -9.277 10.407 1.00 96.75 138 GLU A CA 1
ATOM 1104 C C . GLU A 1 138 ? -2.982 -8.134 9.511 1.00 96.75 138 GLU A C 1
ATOM 1106 O O . GLU A 1 138 ? -2.729 -8.337 8.312 1.00 96.75 138 GLU A O 1
ATOM 1111 N N . VAL A 1 139 ? -2.797 -6.938 10.078 1.00 95.25 139 VAL A N 1
ATOM 1112 C CA . VAL A 1 139 ? -2.159 -5.796 9.408 1.00 95.25 139 VAL A CA 1
ATOM 1113 C C . VAL A 1 139 ? -0.695 -6.120 9.110 1.00 95.25 139 VAL A C 1
ATOM 1115 O O . VAL A 1 139 ? -0.224 -5.898 7.989 1.00 95.25 139 VAL A O 1
ATOM 1118 N N . GLY A 1 140 ? 0.023 -6.706 10.072 1.00 94.31 140 GLY A N 1
ATOM 1119 C CA . GLY A 1 140 ? 1.415 -7.125 9.916 1.00 94.31 140 GLY A CA 1
ATOM 1120 C C . GLY A 1 140 ? 1.616 -8.104 8.755 1.00 94.31 140 GLY A C 1
ATOM 1121 O O . GLY A 1 140 ? 2.536 -7.937 7.946 1.00 94.31 140 GLY A O 1
ATOM 1122 N N . VAL A 1 141 ? 0.730 -9.094 8.613 1.00 96.62 141 VAL A N 1
ATOM 1123 C CA . VAL A 1 141 ? 0.739 -10.046 7.488 1.00 96.62 141 VAL A CA 1
ATOM 1124 C C . VAL A 1 141 ? 0.532 -9.327 6.153 1.00 96.62 141 VAL A C 1
ATOM 1126 O O . VAL A 1 141 ? 1.315 -9.531 5.218 1.00 96.62 141 VAL A O 1
ATOM 1129 N N . ARG A 1 142 ? -0.473 -8.447 6.060 1.00 95.06 142 ARG A N 1
ATOM 1130 C CA . ARG A 1 142 ? -0.761 -7.677 4.837 1.00 95.06 142 ARG A CA 1
ATOM 1131 C C . ARG A 1 142 ? 0.398 -6.759 4.457 1.00 95.06 142 ARG A C 1
ATOM 1133 O O . ARG A 1 142 ? 0.791 -6.744 3.289 1.00 95.06 142 ARG A O 1
ATOM 1140 N N . ARG A 1 143 ? 1.029 -6.085 5.428 1.00 94.12 143 ARG A N 1
ATOM 1141 C CA . ARG A 1 143 ? 2.231 -5.260 5.207 1.00 94.12 143 ARG A CA 1
ATOM 1142 C C . ARG A 1 143 ? 3.380 -6.085 4.628 1.00 94.12 143 ARG A C 1
ATOM 1144 O O . ARG A 1 143 ? 3.948 -5.697 3.608 1.00 94.12 143 ARG A O 1
ATOM 1151 N N . ARG A 1 144 ? 3.701 -7.240 5.226 1.00 95.56 144 ARG A N 1
ATOM 1152 C CA . ARG A 1 144 ? 4.766 -8.136 4.730 1.00 95.56 144 ARG A CA 1
ATOM 1153 C C . ARG A 1 144 ? 4.474 -8.631 3.311 1.00 95.56 144 ARG A C 1
ATOM 1155 O O . ARG A 1 144 ? 5.356 -8.602 2.451 1.00 95.56 144 ARG A O 1
ATOM 1162 N N . ARG A 1 145 ? 3.229 -9.037 3.040 1.00 96.56 145 ARG A N 1
ATOM 1163 C CA . ARG A 1 145 ? 2.790 -9.492 1.710 1.00 96.56 145 ARG A CA 1
ATOM 1164 C C . ARG A 1 145 ? 2.893 -8.378 0.669 1.00 96.56 145 ARG A C 1
ATOM 1166 O O . ARG A 1 145 ? 3.410 -8.625 -0.421 1.00 96.56 145 ARG A O 1
ATOM 1173 N N . ARG A 1 146 ? 2.433 -7.167 1.001 1.00 96.56 146 ARG A N 1
ATOM 1174 C CA . ARG A 1 146 ? 2.555 -5.976 0.149 1.00 96.56 146 ARG A CA 1
ATOM 1175 C C . ARG A 1 146 ? 4.015 -5.708 -0.183 1.00 96.56 146 ARG A C 1
ATOM 1177 O O . ARG A 1 146 ? 4.343 -5.624 -1.358 1.00 96.56 146 ARG A O 1
ATOM 1184 N N . ARG A 1 147 ? 4.884 -5.646 0.830 1.00 96.50 147 ARG A N 1
ATOM 1185 C CA . ARG A 1 147 ? 6.321 -5.403 0.660 1.00 96.50 147 ARG A CA 1
ATOM 1186 C C . ARG A 1 147 ? 6.950 -6.394 -0.317 1.00 96.50 147 ARG A C 1
ATOM 1188 O O . ARG A 1 147 ? 7.566 -5.989 -1.294 1.00 96.50 147 ARG A O 1
ATOM 1195 N N . LYS A 1 148 ? 6.710 -7.695 -0.119 1.00 97.50 148 LYS A N 1
ATOM 1196 C CA . LYS A 1 148 ? 7.226 -8.751 -1.006 1.00 97.50 148 LYS A CA 1
ATOM 1197 C C . LYS A 1 148 ? 6.739 -8.588 -2.453 1.00 97.50 148 LYS A C 1
ATOM 1199 O O . LYS A 1 148 ? 7.514 -8.763 -3.390 1.00 97.50 148 LYS A O 1
ATOM 1204 N N . LYS A 1 149 ? 5.458 -8.250 -2.649 1.00 97.94 149 LYS A N 1
ATOM 1205 C CA . LYS A 1 149 ? 4.892 -8.007 -3.987 1.00 97.94 149 LYS A CA 1
ATOM 1206 C C . LYS A 1 149 ? 5.468 -6.746 -4.637 1.00 97.94 149 LYS A C 1
ATOM 1208 O O . LYS A 1 149 ? 5.806 -6.798 -5.814 1.00 97.94 149 LYS A O 1
ATOM 1213 N N . ALA A 1 150 ? 5.605 -5.656 -3.885 1.00 97.38 150 ALA A N 1
ATOM 1214 C CA . ALA A 1 150 ? 6.204 -4.410 -4.357 1.00 97.38 150 ALA A CA 1
ATOM 1215 C C . ALA A 1 150 ? 7.661 -4.632 -4.784 1.00 97.38 150 ALA A C 1
ATOM 1217 O O . ALA A 1 150 ? 8.013 -4.299 -5.911 1.00 97.38 150 ALA A O 1
ATOM 1218 N N . GLN A 1 151 ? 8.454 -5.327 -3.962 1.00 97.19 151 GLN A N 1
ATOM 1219 C CA . GLN A 1 151 ? 9.824 -5.709 -4.307 1.00 97.19 151 GLN A CA 1
ATOM 1220 C C . GLN A 1 151 ? 9.877 -6.506 -5.613 1.00 97.19 151 GLN A C 1
ATOM 1222 O O . GLN A 1 151 ? 10.695 -6.230 -6.481 1.00 97.19 151 GLN A O 1
ATOM 1227 N N . SER A 1 152 ? 8.973 -7.474 -5.796 1.00 98.06 152 SER A N 1
ATOM 1228 C CA . SER A 1 152 ? 8.913 -8.247 -7.040 1.00 98.06 152 SER A CA 1
ATOM 1229 C C . SER A 1 152 ? 8.586 -7.380 -8.263 1.00 98.06 152 SER A C 1
ATOM 1231 O O . SER A 1 152 ? 9.157 -7.606 -9.328 1.00 98.06 152 SER A O 1
ATOM 1233 N N . ILE A 1 153 ? 7.695 -6.392 -8.127 1.00 98.19 153 ILE A N 1
ATOM 1234 C CA . ILE A 1 153 ? 7.375 -5.443 -9.205 1.00 98.19 153 ILE A CA 1
ATOM 1235 C C . ILE A 1 153 ? 8.603 -4.589 -9.542 1.00 98.19 153 ILE A C 1
ATOM 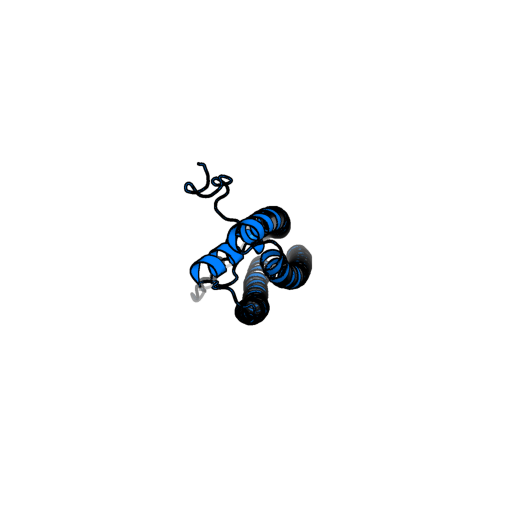1237 O O . ILE A 1 153 ? 8.973 -4.500 -10.711 1.00 98.19 153 ILE A O 1
ATOM 1241 N N . LEU A 1 154 ? 9.260 -4.017 -8.532 1.00 96.94 154 LEU A N 1
ATOM 1242 C CA . LEU A 1 154 ? 10.415 -3.139 -8.725 1.00 96.94 154 LEU A CA 1
ATOM 1243 C C . LEU A 1 154 ? 11.645 -3.892 -9.241 1.00 96.94 154 LEU A C 1
ATOM 1245 O O . LEU A 1 154 ? 12.366 -3.360 -10.075 1.00 96.94 154 LEU A O 1
ATOM 1249 N N . ASN A 1 155 ? 11.850 -5.150 -8.848 1.00 96.31 155 ASN A N 1
ATOM 1250 C CA . ASN A 1 155 ? 12.925 -5.978 -9.402 1.00 96.31 155 ASN A CA 1
ATOM 1251 C C . ASN A 1 155 ? 12.702 -6.275 -10.896 1.00 96.31 155 ASN A C 1
ATOM 1253 O O . ASN A 1 155 ? 13.650 -6.262 -11.674 1.00 96.31 155 ASN A O 1
ATOM 1257 N N . LYS A 1 156 ? 11.450 -6.506 -11.322 1.00 97.44 156 LYS A N 1
ATOM 1258 C CA . LYS A 1 156 ? 11.121 -6.670 -12.750 1.00 97.44 156 LYS A CA 1
ATOM 125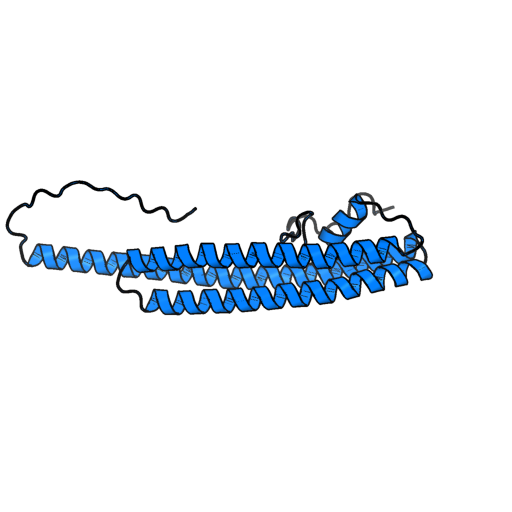9 C C . LYS A 1 156 ? 11.334 -5.379 -13.535 1.00 97.44 156 LYS A C 1
ATOM 1261 O O . LYS A 1 156 ? 11.839 -5.425 -14.653 1.00 97.44 156 LYS A O 1
ATOM 1266 N N . MET A 1 157 ? 10.965 -4.242 -12.944 1.00 96.81 157 MET A N 1
ATOM 1267 C CA . MET A 1 157 ? 11.248 -2.929 -13.519 1.00 96.81 157 MET A CA 1
ATOM 1268 C C . MET A 1 157 ? 12.755 -2.733 -13.678 1.00 96.81 157 MET A C 1
ATOM 1270 O O . MET A 1 157 ? 13.198 -2.429 -14.774 1.00 96.81 157 MET A O 1
ATOM 1274 N N . ARG A 1 158 ? 13.540 -2.985 -12.624 1.00 95.50 158 ARG A N 1
ATOM 1275 C CA . ARG A 1 158 ? 15.002 -2.880 -12.645 1.00 95.50 158 ARG A CA 1
ATOM 1276 C C . ARG A 1 158 ? 15.621 -3.696 -13.781 1.00 95.50 158 ARG A C 1
ATOM 1278 O O . ARG A 1 158 ? 16.328 -3.123 -14.596 1.00 95.50 158 ARG A O 1
ATOM 1285 N N . ALA A 1 159 ? 15.263 -4.974 -13.907 1.00 95.56 159 ALA A N 1
ATOM 1286 C CA . ALA A 1 159 ? 15.740 -5.815 -15.008 1.00 95.56 159 ALA A CA 1
ATOM 1287 C C . ALA A 1 159 ? 15.360 -5.258 -16.398 1.00 95.56 159 ALA A C 1
ATOM 1289 O O . ALA A 1 159 ? 16.113 -5.394 -17.357 1.00 95.56 159 ALA A O 1
ATOM 1290 N N . SER A 1 160 ? 14.197 -4.606 -16.511 1.00 95.38 160 SER A N 1
ATOM 1291 C CA . SER A 1 160 ? 13.753 -3.973 -17.762 1.00 95.38 160 SER A CA 1
ATOM 1292 C C . SER A 1 160 ? 14.502 -2.668 -18.056 1.00 95.38 160 SER A C 1
ATOM 1294 O O . SER A 1 160 ? 14.727 -2.351 -19.220 1.00 95.38 160 SER A O 1
ATOM 1296 N N . LEU A 1 161 ? 14.898 -1.919 -17.022 1.00 94.25 161 LEU A N 1
ATOM 1297 C CA . LEU A 1 161 ? 15.730 -0.720 -17.151 1.00 94.25 161 LEU A CA 1
ATOM 1298 C C . LEU A 1 161 ? 17.168 -1.086 -17.542 1.00 94.25 161 LEU A C 1
ATOM 1300 O O . LEU A 1 161 ? 17.725 -0.460 -18.434 1.00 94.25 161 LEU A O 1
ATOM 1304 N N . GLU A 1 162 ? 17.734 -2.137 -16.944 1.00 93.50 162 GLU A N 1
ATOM 1305 C CA . GLU A 1 162 ? 19.082 -2.648 -17.252 1.00 93.50 162 GLU A CA 1
ATOM 1306 C C . GLU A 1 162 ? 19.209 -3.180 -18.693 1.00 93.50 162 GLU A C 1
ATOM 1308 O O . GLU A 1 162 ? 20.305 -3.226 -19.245 1.00 93.50 162 GLU A O 1
ATOM 1313 N N . ALA A 1 163 ? 18.093 -3.549 -19.332 1.00 94.06 163 ALA A N 1
ATOM 1314 C CA . ALA A 1 163 ? 18.060 -3.942 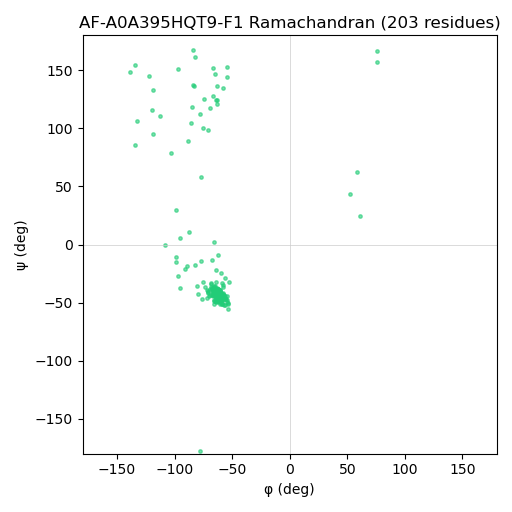-20.741 1.00 94.06 163 ALA A CA 1
ATOM 1315 C C . ALA A 1 163 ? 18.139 -2.749 -21.718 1.00 94.06 163 ALA A C 1
ATOM 1317 O O . ALA A 1 163 ? 18.353 -2.943 -22.918 1.00 94.06 163 ALA A O 1
ATOM 1318 N N . ILE A 1 164 ? 17.946 -1.517 -21.237 1.00 93.62 164 ILE A N 1
ATOM 1319 C CA . ILE A 1 164 ? 18.102 -0.297 -22.035 1.00 93.62 164 ILE A CA 1
ATOM 1320 C C . ILE A 1 164 ? 19.597 0.054 -22.041 1.00 93.62 164 ILE A C 1
ATOM 1322 O O . ILE A 1 164 ? 20.227 -0.005 -20.988 1.00 93.62 164 ILE A O 1
ATOM 1326 N N . PRO A 1 165 ? 20.198 0.432 -23.188 1.00 92.81 165 PRO A N 1
ATOM 1327 C CA . PRO A 1 165 ? 21.641 0.661 -23.303 1.00 92.81 165 PRO A CA 1
ATOM 1328 C C . PRO A 1 165 ? 22.068 2.013 -22.698 1.00 92.81 165 PRO A C 1
ATOM 1330 O O . PRO A 1 165 ? 22.635 2.869 -23.373 1.00 92.81 165 PRO A O 1
ATOM 1333 N N . VAL A 1 166 ? 21.769 2.211 -21.417 1.00 90.50 166 VAL A N 1
ATOM 1334 C CA . VAL A 1 166 ? 22.090 3.384 -20.605 1.00 90.50 166 VAL A CA 1
ATOM 1335 C C . VAL A 1 166 ? 22.528 2.922 -19.219 1.00 90.50 166 VAL A C 1
ATOM 1337 O O . VAL A 1 166 ? 22.083 1.890 -18.722 1.00 90.50 166 VAL A O 1
ATOM 1340 N N . ARG A 1 167 ? 23.421 3.674 -18.575 1.00 87.31 167 ARG A N 1
ATOM 1341 C CA . ARG A 1 167 ? 23.864 3.351 -17.214 1.00 87.31 167 ARG A CA 1
ATOM 1342 C C . ARG A 1 167 ? 22.888 3.936 -16.206 1.00 87.31 167 ARG A C 1
ATOM 1344 O O . ARG A 1 167 ? 22.770 5.153 -16.140 1.00 87.31 167 ARG A O 1
ATOM 1351 N N . VAL A 1 168 ? 22.253 3.083 -15.411 1.00 86.19 168 VAL A N 1
ATOM 1352 C CA . VAL A 1 168 ? 21.450 3.462 -14.242 1.00 86.19 168 VAL A CA 1
ATOM 1353 C C . VAL A 1 168 ? 22.092 2.797 -13.028 1.00 86.19 168 VAL A C 1
ATOM 1355 O O . VAL A 1 168 ? 22.174 1.572 -12.986 1.00 86.19 168 VAL A O 1
ATOM 1358 N N . ASN A 1 169 ? 22.608 3.584 -12.084 1.00 88.88 169 ASN A N 1
ATOM 1359 C CA . ASN A 1 169 ? 23.237 3.052 -10.874 1.00 88.88 169 ASN A CA 1
ATOM 1360 C C . ASN A 1 169 ? 22.189 2.741 -9.785 1.00 88.88 169 ASN A C 1
ATOM 1362 O O . ASN A 1 169 ? 21.022 3.131 -9.872 1.00 88.88 169 ASN A O 1
ATOM 1366 N N . ASP A 1 170 ? 22.617 2.020 -8.752 1.00 89.81 170 ASP A N 1
ATOM 1367 C CA . ASP A 1 170 ? 21.747 1.581 -7.657 1.00 89.81 170 ASP A CA 1
ATOM 1368 C C . ASP A 1 170 ? 21.185 2.748 -6.840 1.00 89.81 170 ASP A C 1
ATOM 1370 O O . ASP A 1 170 ? 20.019 2.711 -6.451 1.00 89.81 170 ASP A O 1
ATOM 1374 N N . GLU A 1 171 ? 21.975 3.805 -6.648 1.00 89.81 171 GLU A N 1
ATOM 1375 C CA . GLU A 1 171 ? 21.555 5.022 -5.943 1.00 89.81 171 GLU A CA 1
ATOM 1376 C C . GLU A 1 171 ? 20.401 5.720 -6.672 1.00 89.81 171 GLU A C 1
ATOM 1378 O O . GLU A 1 171 ? 19.365 5.997 -6.071 1.00 89.81 171 GLU A O 1
ATOM 1383 N N . LEU A 1 172 ? 20.512 5.890 -7.992 1.00 89.12 172 LEU A N 1
ATOM 1384 C CA . LEU A 1 172 ? 19.462 6.485 -8.817 1.00 89.12 172 LEU A CA 1
ATOM 1385 C C . LEU A 1 172 ? 18.196 5.615 -8.827 1.00 89.12 172 LEU A C 1
ATOM 1387 O O . LEU A 1 172 ? 17.086 6.139 -8.868 1.00 89.12 172 LEU A O 1
ATOM 1391 N N . LEU A 1 173 ? 18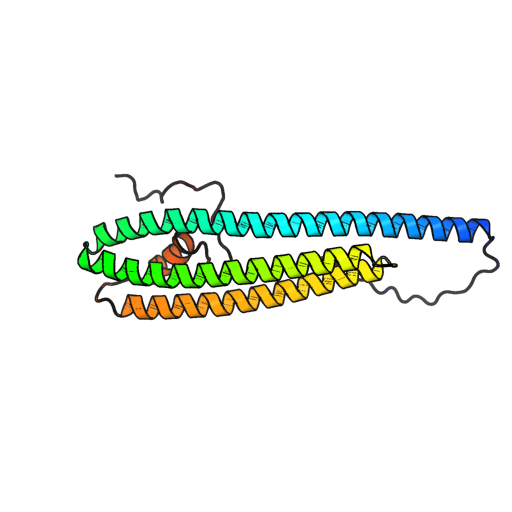.323 4.286 -8.733 1.00 90.56 173 LEU A N 1
ATOM 1392 C CA . LEU A 1 173 ? 17.164 3.401 -8.563 1.00 90.56 173 LEU A CA 1
ATOM 1393 C C . LEU A 1 173 ? 16.501 3.558 -7.193 1.00 90.56 173 LEU A C 1
ATOM 1395 O O . LEU A 1 173 ? 15.277 3.451 -7.099 1.00 90.56 173 LEU A O 1
ATOM 1399 N N . ASP A 1 174 ? 17.271 3.784 -6.136 1.00 92.06 174 ASP A N 1
ATOM 1400 C CA . ASP A 1 174 ? 16.727 4.009 -4.800 1.00 92.06 174 ASP A CA 1
ATOM 1401 C C . ASP A 1 174 ? 16.050 5.380 -4.687 1.00 92.06 174 ASP A C 1
ATOM 1403 O O . ASP A 1 174 ? 14.946 5.476 -4.137 1.00 92.06 174 ASP A O 1
ATOM 1407 N N . ASP A 1 175 ? 16.614 6.414 -5.304 1.00 91.25 175 ASP A N 1
ATOM 1408 C CA . ASP A 1 175 ? 15.964 7.720 -5.415 1.00 91.25 175 ASP A CA 1
ATOM 1409 C C . ASP A 1 175 ? 14.712 7.656 -6.289 1.00 91.25 175 ASP A C 1
ATOM 1411 O O . ASP A 1 175 ? 13.694 8.268 -5.961 1.00 91.25 175 ASP A O 1
ATOM 1415 N N . LEU A 1 176 ? 14.716 6.838 -7.344 1.00 92.00 176 LEU A N 1
ATOM 1416 C CA . LEU A 1 176 ? 13.532 6.571 -8.156 1.00 92.00 176 LEU A CA 1
ATOM 1417 C C . LEU A 1 176 ? 12.426 5.905 -7.324 1.00 92.00 176 LEU A C 1
ATOM 1419 O O . LEU A 1 176 ? 11.264 6.314 -7.405 1.00 92.00 176 LEU A O 1
ATOM 1423 N N . LYS A 1 177 ? 12.759 4.909 -6.488 1.00 93.88 177 LYS A N 1
ATOM 1424 C CA . LYS A 1 177 ? 11.800 4.286 -5.551 1.00 93.88 177 LYS A CA 1
ATOM 1425 C C . LYS A 1 177 ? 11.172 5.331 -4.631 1.00 93.88 177 LYS A C 1
ATOM 1427 O O . LYS A 1 177 ? 9.945 5.375 -4.493 1.00 93.88 177 LYS A O 1
ATOM 1432 N N . ARG A 1 178 ? 11.991 6.208 -4.052 1.00 92.38 178 ARG A N 1
ATOM 1433 C CA . ARG A 1 178 ? 11.533 7.247 -3.120 1.00 92.38 178 ARG A CA 1
ATOM 1434 C C . ARG A 1 178 ? 10.724 8.333 -3.814 1.00 92.38 178 ARG A C 1
ATOM 1436 O O . ARG A 1 178 ? 9.689 8.736 -3.286 1.00 92.38 178 ARG A O 1
ATOM 1443 N N . GLY A 1 179 ? 11.180 8.797 -4.972 1.00 90.19 179 GLY A N 1
ATOM 1444 C CA . GLY A 1 179 ? 10.606 9.911 -5.719 1.00 90.19 179 GLY A CA 1
ATOM 1445 C C . GLY A 1 179 ? 9.331 9.535 -6.464 1.00 90.19 179 GLY A C 1
ATOM 1446 O O . GLY A 1 179 ? 8.329 10.234 -6.348 1.00 90.19 179 GLY A O 1
ATOM 1447 N N . VAL A 1 180 ? 9.332 8.407 -7.178 1.00 93.56 180 VAL A N 1
ATOM 1448 C CA . VAL A 1 180 ? 8.208 8.005 -8.041 1.00 93.56 180 VAL A CA 1
ATOM 1449 C C . VAL A 1 180 ? 7.249 7.058 -7.342 1.00 93.56 180 VAL A C 1
ATOM 1451 O O . VAL A 1 180 ? 6.043 7.150 -7.540 1.00 93.56 180 VAL A O 1
ATOM 1454 N N . PHE A 1 181 ? 7.731 6.140 -6.512 1.00 94.62 181 PHE A N 1
ATOM 1455 C CA . PHE A 1 181 ? 6.855 5.136 -5.896 1.00 94.62 181 PHE A CA 1
ATOM 1456 C C . PHE A 1 181 ? 6.455 5.497 -4.464 1.00 94.62 181 PHE A C 1
ATOM 1458 O O . PHE A 1 181 ? 5.551 4.863 -3.915 1.00 94.62 181 PHE A O 1
ATOM 1465 N N . ALA A 1 182 ? 7.096 6.521 -3.882 1.00 93.69 182 ALA A N 1
ATOM 1466 C CA . ALA A 1 182 ? 7.002 6.859 -2.464 1.00 93.69 182 ALA A CA 1
ATOM 1467 C C . ALA A 1 182 ? 7.310 5.638 -1.581 1.00 93.69 182 ALA A C 1
ATOM 1469 O O . ALA A 1 182 ? 6.598 5.345 -0.616 1.00 93.69 182 ALA A O 1
ATOM 1470 N N . LEU A 1 183 ? 8.358 4.901 -1.961 1.00 94.25 183 LEU A N 1
ATOM 1471 C CA . LEU A 1 183 ? 8.836 3.711 -1.270 1.00 94.25 183 LEU A CA 1
ATOM 1472 C C . LEU A 1 183 ? 10.295 3.861 -0.852 1.00 94.25 183 LEU A C 1
ATOM 1474 O O . LEU A 1 183 ? 11.089 4.460 -1.573 1.00 94.25 183 LEU A O 1
ATOM 1478 N N . ASP A 1 184 ? 10.650 3.299 0.299 1.00 92.00 184 ASP A N 1
ATOM 1479 C CA . ASP A 1 184 ? 12.048 3.185 0.705 1.00 92.00 184 ASP A CA 1
ATOM 1480 C C . ASP A 1 184 ? 12.752 2.026 -0.025 1.00 92.00 184 ASP A C 1
ATOM 1482 O O . ASP A 1 184 ? 12.172 1.310 -0.851 1.00 92.00 184 ASP A O 1
ATOM 1486 N N . ILE A 1 185 ? 14.024 1.815 0.318 1.00 89.38 185 ILE A N 1
ATOM 1487 C CA . ILE A 1 185 ? 14.861 0.749 -0.246 1.00 89.38 185 ILE A CA 1
ATOM 1488 C C . ILE A 1 185 ? 14.290 -0.657 0.005 1.00 89.38 185 ILE A C 1
ATOM 1490 O O . ILE A 1 185 ? 14.540 -1.572 -0.780 1.00 89.38 185 ILE A O 1
ATOM 1494 N N . TYR A 1 186 ? 13.478 -0.817 1.055 1.00 90.56 186 TYR A N 1
ATOM 1495 C CA . TYR A 1 186 ? 12.832 -2.065 1.452 1.00 90.56 186 TYR A CA 1
ATOM 1496 C C . TYR A 1 186 ? 11.406 -2.202 0.906 1.00 90.56 186 TYR A C 1
ATOM 1498 O O . TYR A 1 186 ? 10.715 -3.163 1.251 1.00 90.56 186 TYR A O 1
ATOM 1506 N N . CYS A 1 187 ? 10.946 -1.277 0.061 1.00 93.06 187 CYS A N 1
ATOM 1507 C CA . CYS A 1 187 ? 9.569 -1.192 -0.427 1.00 93.06 187 CYS A CA 1
ATOM 1508 C C . CYS A 1 187 ? 8.516 -0.972 0.678 1.00 93.06 187 CYS A C 1
ATOM 1510 O O . CYS A 1 187 ? 7.343 -1.352 0.528 1.00 93.06 187 CYS A O 1
ATOM 1512 N N . ASP A 1 188 ? 8.919 -0.395 1.806 1.00 90.25 188 ASP A N 1
ATOM 1513 C CA . ASP A 1 188 ? 7.998 0.193 2.765 1.00 90.25 188 ASP A CA 1
ATOM 1514 C C . ASP A 1 188 ? 7.605 1.606 2.350 1.00 90.25 188 ASP A C 1
ATOM 1516 O O . ASP A 1 188 ? 8.224 2.234 1.499 1.00 90.25 188 ASP A O 1
ATOM 1520 N N . TYR A 1 189 ? 6.502 2.074 2.924 1.00 86.56 189 TYR A N 1
ATOM 1521 C CA . TYR A 1 189 ? 5.957 3.383 2.615 1.00 86.56 189 TYR A CA 1
ATOM 1522 C C . TYR A 1 189 ? 6.930 4.489 3.046 1.00 86.56 189 TYR A C 1
ATOM 1524 O O . TYR A 1 189 ? 7.306 4.551 4.215 1.00 86.56 189 TYR A O 1
ATOM 1532 N N . TYR A 1 190 ? 7.299 5.358 2.105 1.00 84.31 190 TYR A N 1
ATOM 1533 C CA . TYR A 1 190 ? 8.234 6.464 2.291 1.00 84.31 190 TYR A CA 1
ATOM 1534 C C . TYR A 1 190 ? 7.674 7.747 1.655 1.00 84.31 190 TYR A C 1
ATOM 1536 O O . TYR A 1 190 ? 7.988 8.095 0.506 1.00 84.31 190 TYR A O 1
ATOM 1544 N N . PRO A 1 191 ? 6.838 8.495 2.393 1.00 68.62 191 PRO A N 1
ATOM 1545 C CA . PRO A 1 191 ? 6.309 9.763 1.908 1.00 68.62 191 PRO A CA 1
ATOM 1546 C C . PRO A 1 191 ? 7.409 10.826 1.771 1.00 68.62 191 PRO A C 1
ATOM 1548 O O . PRO A 1 191 ? 7.215 11.792 1.044 1.00 68.62 191 PRO A O 1
ATOM 1551 N N . GLY A 1 192 ? 8.604 10.609 2.335 1.00 65.44 192 GLY A N 1
ATOM 1552 C CA . GLY A 1 192 ? 9.596 11.667 2.551 1.00 65.44 192 GLY A CA 1
ATOM 1553 C C . GLY A 1 192 ? 9.202 12.539 3.743 1.00 65.44 192 GLY A C 1
ATOM 1554 O O . GLY A 1 192 ? 8.075 12.433 4.237 1.00 65.44 192 GLY A O 1
ATOM 1555 N N . ASP A 1 193 ? 10.127 13.366 4.228 1.00 51.97 193 ASP A N 1
ATOM 1556 C CA . ASP A 1 193 ? 9.801 14.321 5.285 1.00 51.97 193 ASP A CA 1
ATOM 1557 C C . ASP A 1 193 ? 8.756 15.326 4.780 1.00 51.97 193 ASP A C 1
ATOM 1559 O O . ASP A 1 193 ? 8.902 15.852 3.675 1.00 51.97 193 ASP A O 1
ATOM 1563 N N . PRO A 1 194 ? 7.723 15.653 5.576 1.00 47.97 194 PRO A N 1
ATOM 1564 C CA . PRO A 1 194 ? 6.714 16.643 5.198 1.00 47.97 194 PRO A CA 1
ATOM 1565 C C . PRO A 1 194 ? 7.285 18.058 4.983 1.00 47.97 194 PRO A C 1
ATOM 1567 O O . PRO A 1 194 ? 6.559 18.924 4.501 1.00 47.97 194 PRO A O 1
ATOM 1570 N N . ILE A 1 195 ? 8.557 18.287 5.333 1.00 41.47 195 ILE A N 1
ATOM 1571 C CA . ILE A 1 195 ? 9.230 19.593 5.330 1.00 41.47 195 ILE A CA 1
ATOM 1572 C C . ILE A 1 195 ? 10.060 19.827 4.055 1.00 41.47 195 ILE A C 1
ATOM 1574 O O . ILE A 1 195 ? 10.174 20.966 3.625 1.00 41.47 195 ILE A O 1
ATOM 1578 N N . ASN A 1 196 ? 10.562 18.783 3.390 1.00 42.81 196 ASN A N 1
ATOM 1579 C CA . ASN A 1 196 ? 11.393 18.942 2.192 1.00 42.81 196 ASN A CA 1
ATOM 1580 C C . ASN A 1 196 ? 10.575 18.637 0.933 1.00 42.81 196 ASN A C 1
ATOM 1582 O O . ASN A 1 196 ? 10.642 17.548 0.363 1.00 42.81 196 ASN A O 1
ATOM 1586 N N . GLN A 1 197 ? 9.761 19.615 0.530 1.00 42.94 197 GLN A N 1
ATOM 1587 C CA . GLN A 1 197 ? 9.236 19.722 -0.838 1.00 42.94 197 GLN A CA 1
ATOM 1588 C C . GLN A 1 197 ? 10.191 20.491 -1.758 1.00 42.94 197 GLN A C 1
ATOM 1590 O O . GLN A 1 197 ? 9.804 20.829 -2.874 1.00 42.94 197 GLN A O 1
ATOM 1595 N N . ASP A 1 198 ? 11.416 20.758 -1.313 1.00 41.22 198 ASP A N 1
ATOM 1596 C CA . ASP A 1 198 ? 12.408 21.393 -2.161 1.00 41.22 198 ASP A CA 1
ATOM 1597 C C . ASP A 1 198 ? 13.106 20.339 -3.032 1.00 41.22 198 ASP A C 1
ATOM 1599 O O . ASP A 1 198 ? 13.419 19.239 -2.550 1.00 41.22 198 ASP A O 1
ATOM 1603 N N . PRO A 1 199 ? 13.323 20.635 -4.327 1.00 44.41 199 PRO A N 1
ATOM 1604 C CA . PRO A 1 199 ? 14.194 19.824 -5.163 1.00 44.41 199 PRO A CA 1
ATOM 1605 C C . PRO A 1 199 ? 15.579 19.706 -4.498 1.00 44.41 199 PRO A C 1
ATOM 1607 O O . PRO A 1 199 ? 15.961 20.580 -3.716 1.00 44.41 199 PRO A O 1
ATOM 1610 N N . PRO A 1 200 ? 16.335 18.621 -4.753 1.00 46.50 200 PRO A N 1
ATOM 1611 C CA . PRO A 1 200 ? 17.631 18.436 -4.115 1.00 46.50 200 PRO A CA 1
ATOM 1612 C C . PRO A 1 200 ? 18.534 19.663 -4.360 1.00 46.50 200 PRO A C 1
ATOM 1614 O O . PRO A 1 200 ? 18.493 20.218 -5.457 1.00 46.50 200 PRO A O 1
ATOM 1617 N N . PRO A 1 201 ? 19.368 20.068 -3.384 1.00 47.03 201 PRO A N 1
ATOM 1618 C CA . PRO A 1 201 ? 20.111 21.341 -3.386 1.00 47.03 201 PRO A CA 1
ATOM 1619 C C . PRO A 1 201 ? 21.184 21.489 -4.486 1.00 47.03 201 PRO A C 1
ATOM 1621 O O . PRO A 1 201 ? 21.877 22.495 -4.530 1.00 47.03 201 PRO A O 1
ATOM 1624 N N . ASP A 1 202 ? 21.320 20.492 -5.357 1.00 48.72 202 ASP A N 1
ATOM 1625 C CA . ASP A 1 202 ? 22.185 20.467 -6.544 1.00 48.72 202 ASP A CA 1
ATOM 1626 C C . ASP A 1 202 ? 21.471 21.021 -7.800 1.00 48.72 202 ASP A C 1
ATOM 1628 O O . ASP A 1 202 ? 22.108 21.447 -8.752 1.00 48.72 202 ASP A O 1
ATOM 1632 N N . TRP A 1 203 ? 20.135 21.090 -7.793 1.00 55.94 203 TRP A N 1
ATOM 1633 C CA . TRP A 1 203 ? 19.318 21.318 -8.994 1.00 55.94 203 TRP A CA 1
ATOM 1634 C C . TRP A 1 203 ? 18.856 22.770 -9.198 1.00 55.94 203 TRP A C 1
ATOM 1636 O O . TRP A 1 203 ? 17.795 23.009 -9.778 1.00 55.94 203 TRP A O 1
ATOM 1646 N N . THR A 1 204 ? 19.632 23.745 -8.734 1.00 43.50 204 THR A N 1
ATOM 1647 C CA . THR A 1 204 ? 19.470 25.158 -9.111 1.00 43.50 204 THR A CA 1
ATOM 1648 C C . THR A 1 204 ? 20.837 25.717 -9.482 1.00 43.50 204 THR A C 1
ATOM 1650 O O . THR A 1 204 ? 21.642 25.906 -8.576 1.00 43.50 204 THR A O 1
ATOM 1653 N N . ASP A 1 205 ? 21.037 25.913 -10.792 1.00 39.53 205 ASP A N 1
ATOM 1654 C CA . ASP A 1 205 ? 22.118 26.627 -11.505 1.00 39.53 205 ASP A CA 1
ATOM 1655 C C . ASP A 1 205 ? 23.470 26.843 -10.794 1.00 39.53 205 ASP A C 1
ATOM 1657 O O . ASP A 1 205 ? 23.551 27.667 -9.852 1.00 39.53 205 ASP A O 1
#

pLDDT: mean 86.0, std 17.63, range [39.03, 98.19]

Secondary structure (DSSP, 8-state):
------------PPPS---HHHHHHHHHHHHHHHHHHHHHHHHHHHHHHHHHHHHHHHHHHHHHHHHHHHHHHHHHHHHHHHHHHHHHHHHHHHHHHHHHHHHHHHHHHHHHHHHHHHHHH--SHHHHHHHHHHHHHHHHHHHHHHHHHHHHHHHHHHHHHHTSSS---HHHHHHHIIIII-B-TTS-B----TT--SPPTTS--